Protein AF-A0A1Y2AHY2-F1 (afdb_monomer_lite)

Foldseek 3Di:
DVCCLPPPQKDWDDDPNDTQAMGHPLCLCQLVFAFKKKKWFFLCPPVLVVLCCVQAVPKDKDDDPVVVVPPPDPRGGDITIITGTPVSVVSVVVSVVVLVVCCVPVVRTPDIDIGDDDVVNVNVVVVVVVVVPPPDDDDDDDRSPRPPPVVPPPPPPDPPDDPPPVVVVVVVVVVVVVVCVVDPVNCCVVPVVVVVVVVVD

Radius of gyration: 31.0 Å; chains: 1; bounding box: 52×44×97 Å

InterPro domains:
  IPR026082 ABC transporter A [PTHR19229] (1-128)

Sequence (201 aa):
MDEADILADRKLILNKGKIRCLGTSLYLKNHFNMKYNLEIETNDRARVHKLIQNYVQNAIYVENKENNQQNNRRESFKYHTWRLPLKLSYKFSALLNNLEYCSD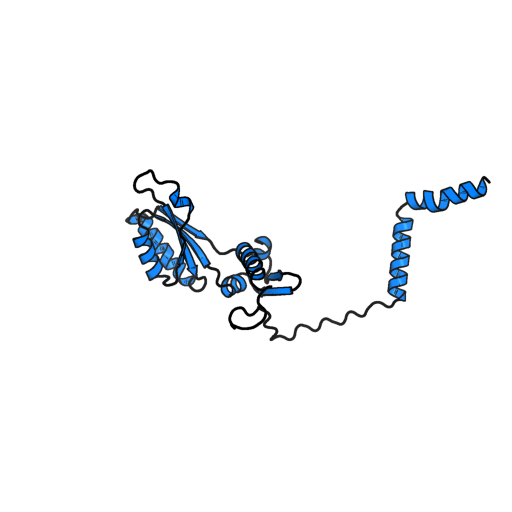NNNFIKKIALFMPTLEELFIRLEDETYDNEDYDNRHTDNDRYILNTDSHLPRLDPVEKPSSLKILHHLISNRLNIFLKDNQYISNAILQPAVISTLL

Secondary structure (DSSP, 8-state):
-HHHHHH-SSEEEEETTEEEEEE-HHHHHHHTT-EEEEEEEES-HHHHHHHHHHH-TTPEEE--GGGGS-TTSTT--EEEEEEEEGGGGGGHHHHHHHHHHHHHHH-SEEEEEEEPPPHHHHHHHHHHTTTTTSS--S---TT---S--TTS--------PPPPHHHHHHHHHHHHHHHHHH-HHHHIIIIIHHHHHHHH-

pLDDT: mean 80.97, std 16.1, range [36.38, 96.12]

Organism: NCBI:txid1754190

Structure (mmCIF, N/CA/C/O backbone):
data_AF-A0A1Y2AHY2-F1
#
_entry.id   AF-A0A1Y2AHY2-F1
#
loop_
_atom_site.group_PDB
_atom_site.id
_atom_site.type_symbol
_atom_site.label_atom_id
_atom_site.label_alt_id
_atom_site.label_comp_id
_atom_site.label_asym_id
_atom_site.label_entity_id
_atom_site.label_seq_id
_atom_site.pdbx_PDB_ins_code
_atom_site.Cartn_x
_atom_site.Cartn_y
_atom_site.Cartn_z
_atom_site.occupancy
_atom_site.B_iso_or_equiv
_atom_site.auth_seq_id
_atom_site.auth_comp_id
_atom_site.auth_asym_id
_atom_site.auth_atom_id
_atom_site.pdbx_PDB_model_num
ATOM 1 N N . MET A 1 1 ? 2.109 5.300 11.918 1.00 87.62 1 MET A N 1
ATOM 2 C CA . MET A 1 1 ? 1.359 4.315 11.098 1.00 87.62 1 MET A CA 1
ATOM 3 C C . MET A 1 1 ? 2.190 3.067 10.827 1.00 87.62 1 MET A C 1
ATOM 5 O O . MET A 1 1 ? 1.647 1.972 10.904 1.00 87.62 1 MET A O 1
ATOM 9 N N . ASP A 1 2 ? 3.492 3.218 10.587 1.00 88.25 2 ASP A N 1
ATOM 10 C CA . ASP A 1 2 ? 4.397 2.113 10.235 1.00 88.25 2 ASP A CA 1
ATOM 11 C C . ASP A 1 2 ? 4.551 1.046 11.324 1.00 88.25 2 ASP A C 1
ATOM 13 O O . ASP A 1 2 ? 4.509 -0.142 11.021 1.00 88.25 2 ASP A O 1
ATOM 17 N N . GLU A 1 3 ? 4.630 1.444 12.599 1.00 92.12 3 GLU A N 1
ATOM 18 C CA . GLU A 1 3 ? 4.667 0.495 13.721 1.00 92.12 3 GLU A CA 1
ATOM 19 C C . GLU A 1 3 ? 3.427 -0.410 13.732 1.00 92.12 3 GLU A C 1
ATOM 21 O O . GLU A 1 3 ? 3.541 -1.628 13.842 1.00 92.12 3 GLU A O 1
ATOM 26 N N . ALA A 1 4 ? 2.238 0.168 13.531 1.00 90.06 4 ALA A N 1
ATOM 27 C CA . ALA A 1 4 ? 1.007 -0.603 13.425 1.00 90.06 4 ALA A CA 1
ATOM 28 C C . ALA A 1 4 ? 1.003 -1.490 12.173 1.00 90.06 4 ALA A C 1
ATOM 30 O O . ALA A 1 4 ? 0.525 -2.619 12.247 1.00 90.06 4 ALA A O 1
ATOM 31 N N . ASP A 1 5 ? 1.533 -1.017 11.036 1.00 89.31 5 ASP A N 1
ATOM 32 C CA . ASP A 1 5 ? 1.645 -1.820 9.811 1.00 89.31 5 ASP A CA 1
ATOM 33 C C . ASP A 1 5 ? 2.453 -3.106 10.069 1.00 89.31 5 ASP A C 1
ATOM 35 O O . ASP A 1 5 ? 1.996 -4.188 9.696 1.00 89.31 5 ASP A O 1
ATOM 39 N N . ILE A 1 6 ? 3.570 -2.987 10.797 1.00 90.12 6 ILE A N 1
ATOM 40 C CA . ILE A 1 6 ? 4.511 -4.077 11.095 1.00 90.12 6 ILE A CA 1
ATOM 41 C C . ILE A 1 6 ? 4.020 -4.992 12.225 1.00 90.12 6 ILE A C 1
ATOM 43 O O . ILE A 1 6 ? 4.117 -6.210 12.100 1.00 90.12 6 ILE A O 1
ATOM 47 N N . LEU A 1 7 ? 3.527 -4.430 13.332 1.00 93.38 7 LEU A N 1
ATOM 48 C CA . LEU A 1 7 ? 3.283 -5.189 14.565 1.00 93.38 7 LEU A CA 1
ATOM 49 C C . LEU A 1 7 ? 1.858 -5.733 14.700 1.00 93.38 7 LEU A C 1
ATOM 51 O O . LEU A 1 7 ? 1.655 -6.714 15.409 1.00 93.38 7 LEU A O 1
ATOM 55 N N . ALA A 1 8 ? 0.859 -5.101 14.077 1.00 93.75 8 ALA A N 1
ATOM 56 C CA . ALA A 1 8 ? -0.539 -5.479 14.284 1.00 93.75 8 ALA A CA 1
ATOM 57 C C . ALA A 1 8 ? -1.077 -6.387 13.169 1.00 93.75 8 ALA A C 1
ATOM 59 O O . ALA A 1 8 ? -0.960 -6.078 11.982 1.00 93.75 8 ALA A O 1
ATOM 60 N N . ASP A 1 9 ? -1.796 -7.449 13.537 1.00 91.44 9 ASP A N 1
ATOM 61 C CA . ASP A 1 9 ? -2.443 -8.344 12.567 1.00 91.44 9 ASP A CA 1
ATOM 62 C C . ASP A 1 9 ? -3.588 -7.647 11.815 1.00 91.44 9 ASP A C 1
ATOM 64 O O . ASP A 1 9 ? -3.753 -7.780 10.598 1.00 91.44 9 ASP A O 1
ATOM 68 N N . ARG A 1 10 ? -4.391 -6.860 12.541 1.00 91.88 10 ARG A N 1
ATOM 69 C CA . ARG A 1 10 ? -5.546 -6.120 12.017 1.00 91.88 10 ARG A CA 1
ATOM 70 C C . ARG A 1 10 ? -5.535 -4.688 12.531 1.00 91.88 10 ARG A C 1
ATOM 72 O O . ARG A 1 10 ? -5.168 -4.429 13.671 1.00 91.88 10 ARG A O 1
ATOM 79 N N . LYS A 1 11 ? -5.971 -3.768 11.677 1.00 90.94 11 LYS A N 1
ATOM 80 C CA . LYS A 1 11 ? -6.012 -2.332 11.928 1.00 90.94 11 LYS A CA 1
ATOM 81 C C . LYS A 1 11 ? -7.443 -1.839 11.805 1.00 90.94 11 LYS A C 1
ATOM 83 O O . LYS A 1 11 ? -8.133 -2.184 10.845 1.00 90.94 11 LYS A O 1
ATOM 88 N N . LEU A 1 12 ? -7.861 -1.049 12.785 1.00 90.94 12 LEU A N 1
ATOM 89 C CA . LEU A 1 12 ? -9.141 -0.357 12.822 1.00 90.94 12 LEU A CA 1
ATOM 90 C C . LEU A 1 12 ? -8.881 1.129 12.583 1.00 90.94 12 LEU A C 1
ATOM 92 O O . LEU A 1 12 ? -8.106 1.729 13.323 1.00 90.94 12 LEU A O 1
ATOM 96 N N . ILE A 1 13 ? -9.531 1.717 11.581 1.00 87.44 13 ILE A N 1
ATOM 97 C CA . ILE A 1 13 ? -9.489 3.165 11.356 1.00 87.44 13 ILE A CA 1
ATOM 98 C C . ILE A 1 13 ? -10.807 3.759 11.844 1.00 87.44 13 ILE A C 1
ATOM 100 O O . ILE A 1 13 ? -11.892 3.356 11.409 1.00 87.44 13 ILE A O 1
ATOM 104 N N . LEU A 1 14 ? -10.690 4.704 12.773 1.00 86.38 14 LEU A N 1
ATOM 105 C CA . LEU A 1 14 ? -11.795 5.457 13.351 1.00 86.38 14 LEU A CA 1
ATOM 106 C C . LEU A 1 14 ? -11.797 6.869 12.767 1.00 86.38 14 LEU A C 1
ATOM 108 O O . LEU A 1 14 ? -10.742 7.488 12.666 1.00 86.38 14 LEU A O 1
ATOM 112 N N . ASN A 1 15 ? -12.978 7.388 12.446 1.00 79.75 15 ASN A N 1
ATOM 113 C CA . ASN A 1 15 ? -13.170 8.788 12.082 1.00 79.75 15 ASN A CA 1
ATOM 114 C C . ASN A 1 15 ? -14.442 9.324 12.763 1.00 79.75 15 ASN A C 1
ATOM 116 O O . ASN A 1 15 ? -15.467 8.640 12.772 1.00 79.75 15 ASN A O 1
ATOM 120 N N . LYS A 1 16 ? -14.366 10.506 13.393 1.00 81.56 16 LYS A N 1
ATOM 121 C CA . LYS A 1 16 ? -15.460 11.146 14.161 1.00 81.56 16 LYS A CA 1
ATOM 122 C C . LYS A 1 16 ? -16.206 10.174 15.100 1.00 81.56 16 LYS A C 1
ATOM 124 O O . LYS A 1 16 ? -17.432 10.150 15.167 1.00 81.56 16 LYS A O 1
ATOM 129 N N . GLY A 1 17 ? -15.456 9.319 15.804 1.00 80.50 17 GLY A N 1
ATOM 130 C CA . GLY A 1 17 ? -16.005 8.338 16.753 1.00 80.50 17 GLY A CA 1
ATOM 131 C C . GLY A 1 17 ? -16.710 7.128 16.122 1.00 80.50 17 GLY A C 1
ATOM 132 O O . GLY A 1 17 ? -17.268 6.309 16.849 1.00 80.50 17 GLY A O 1
ATOM 133 N N . LYS A 1 18 ? -16.680 6.980 14.792 1.00 78.88 18 LYS A N 1
ATOM 134 C CA . LYS A 1 18 ? -17.241 5.838 14.061 1.00 78.88 18 LYS A CA 1
ATOM 135 C C . LYS A 1 18 ? -16.137 4.997 13.426 1.00 78.88 18 LYS A C 1
ATOM 137 O O . LYS A 1 18 ? -15.103 5.510 13.005 1.00 78.88 18 LYS A O 1
ATOM 142 N N . ILE A 1 19 ? -16.379 3.694 13.324 1.00 82.56 19 ILE A N 1
ATOM 143 C CA . ILE A 1 19 ? -15.507 2.768 12.595 1.00 82.56 19 ILE A CA 1
ATOM 144 C C . ILE A 1 19 ? -15.688 2.989 11.093 1.00 82.56 19 ILE A C 1
ATOM 146 O O . ILE A 1 19 ? -16.788 2.808 10.576 1.00 82.56 19 ILE A O 1
ATOM 150 N N . ARG A 1 20 ? -14.606 3.350 10.393 1.00 80.81 20 ARG A N 1
ATOM 151 C CA . ARG A 1 20 ? -14.599 3.502 8.929 1.00 80.81 20 ARG A CA 1
ATOM 152 C C . ARG A 1 20 ? -14.224 2.197 8.234 1.00 80.81 20 ARG A C 1
ATOM 154 O O . ARG A 1 20 ? -14.892 1.798 7.283 1.00 80.81 20 ARG A O 1
ATOM 161 N N . CYS A 1 21 ? -13.184 1.519 8.718 1.00 84.12 21 CYS A N 1
ATOM 162 C CA . CYS A 1 21 ? -12.751 0.231 8.181 1.00 84.12 21 CYS A CA 1
ATOM 163 C C . CYS A 1 21 ? -11.939 -0.587 9.192 1.00 84.12 21 CYS A C 1
ATOM 165 O O . CYS A 1 21 ? -11.275 -0.035 10.070 1.00 84.12 21 CYS A O 1
ATOM 167 N N . LEU A 1 22 ? -11.959 -1.911 9.022 1.00 89.12 22 LEU A N 1
ATOM 168 C CA . LEU A 1 22 ? -11.209 -2.878 9.821 1.00 89.12 22 LEU A CA 1
ATOM 169 C C . LEU A 1 22 ? -10.626 -3.965 8.913 1.00 89.12 22 LEU A C 1
ATOM 171 O O . LEU A 1 22 ? -11.363 -4.611 8.171 1.00 89.12 22 LEU A O 1
ATOM 175 N N . GLY A 1 23 ? -9.330 -4.250 9.018 1.00 90.81 23 GLY A N 1
ATOM 176 C CA . GLY A 1 23 ? -8.721 -5.336 8.247 1.00 90.81 23 GLY A CA 1
ATOM 177 C C . GLY A 1 23 ? -7.206 -5.414 8.366 1.00 90.81 23 GLY A C 1
ATOM 178 O O . GLY A 1 23 ? -6.592 -4.649 9.103 1.00 90.81 23 GLY A O 1
ATOM 179 N N . THR A 1 24 ? -6.595 -6.357 7.650 1.00 92.50 24 THR A N 1
ATOM 180 C CA . THR A 1 24 ? -5.133 -6.392 7.485 1.00 92.50 24 THR A CA 1
ATOM 181 C C . THR A 1 24 ? -4.687 -5.229 6.597 1.00 92.50 24 THR A C 1
ATOM 183 O O . THR A 1 24 ? -5.474 -4.717 5.799 1.00 92.50 24 THR A O 1
ATOM 186 N N . SER A 1 25 ? -3.420 -4.820 6.668 1.00 91.62 25 SER A N 1
ATOM 187 C CA . SER A 1 25 ? -2.928 -3.704 5.844 1.00 91.62 25 SER A CA 1
ATOM 188 C C . SER A 1 25 ? -3.097 -3.948 4.353 1.00 91.62 25 SER A C 1
ATOM 190 O O . SER A 1 25 ? -3.536 -3.059 3.632 1.00 91.62 25 SER A O 1
ATOM 192 N N . LEU A 1 26 ? -2.781 -5.160 3.888 1.00 90.31 26 LEU A N 1
ATOM 193 C CA . LEU A 1 26 ? -2.935 -5.522 2.483 1.00 90.31 26 LEU A CA 1
ATOM 194 C C . LEU A 1 26 ? -4.406 -5.478 2.057 1.00 90.31 26 LEU A C 1
ATOM 196 O O . LEU A 1 26 ? -4.710 -4.983 0.975 1.00 90.31 26 LEU A O 1
ATOM 200 N N . TYR A 1 27 ? -5.316 -5.962 2.908 1.00 90.56 27 TYR A N 1
ATOM 201 C CA . TYR A 1 27 ? -6.751 -5.894 2.646 1.00 90.56 27 TYR A CA 1
ATOM 202 C C . TYR A 1 27 ? -7.228 -4.445 2.534 1.00 90.56 27 TYR A C 1
ATOM 204 O O . TYR A 1 27 ? -7.871 -4.102 1.546 1.00 90.56 27 TYR A O 1
ATOM 212 N N . LEU A 1 28 ? -6.867 -3.590 3.495 1.00 90.75 28 LEU A N 1
ATOM 213 C CA . LEU A 1 28 ? -7.253 -2.179 3.495 1.00 90.75 28 LEU A CA 1
ATOM 214 C C . LEU A 1 28 ? -6.710 -1.458 2.251 1.00 90.75 28 LEU A C 1
ATOM 216 O O . LEU A 1 28 ? -7.479 -0.854 1.507 1.00 90.75 28 LEU A O 1
ATOM 220 N N . LYS A 1 29 ? -5.413 -1.606 1.953 1.00 90.75 29 LYS A N 1
ATOM 221 C CA . LYS A 1 29 ? -4.776 -1.001 0.770 1.00 90.75 29 LYS A CA 1
ATOM 222 C C . LYS A 1 29 ? -5.426 -1.477 -0.541 1.00 90.75 29 LYS A C 1
ATOM 224 O O . LYS A 1 29 ? -5.636 -0.680 -1.452 1.00 90.75 29 LYS A O 1
ATOM 229 N N . ASN A 1 30 ? -5.787 -2.759 -0.640 1.00 88.94 30 ASN A N 1
ATOM 230 C CA . ASN A 1 30 ? -6.480 -3.308 -1.810 1.00 88.94 30 ASN A CA 1
ATOM 231 C C . ASN A 1 30 ? -7.924 -2.821 -1.943 1.00 88.94 30 ASN A C 1
ATOM 233 O O . ASN A 1 30 ? -8.356 -2.521 -3.054 1.00 88.94 30 ASN A O 1
ATOM 237 N N . HIS A 1 31 ? -8.671 -2.789 -0.838 1.00 86.50 31 HIS A N 1
ATOM 238 C CA . HIS A 1 31 ? -10.082 -2.411 -0.824 1.00 86.50 31 HIS A CA 1
ATOM 239 C C . HIS A 1 31 ? -10.267 -0.953 -1.241 1.00 86.50 31 HIS A C 1
ATOM 241 O O . HIS A 1 31 ? -11.060 -0.666 -2.131 1.00 86.50 31 HIS A O 1
ATOM 247 N N . PHE A 1 32 ? -9.448 -0.053 -0.693 1.00 88.38 32 PHE A N 1
ATOM 248 C CA . PHE A 1 32 ? -9.449 1.368 -1.052 1.00 88.38 32 PHE A CA 1
ATOM 249 C C . PHE A 1 32 ? -8.689 1.669 -2.3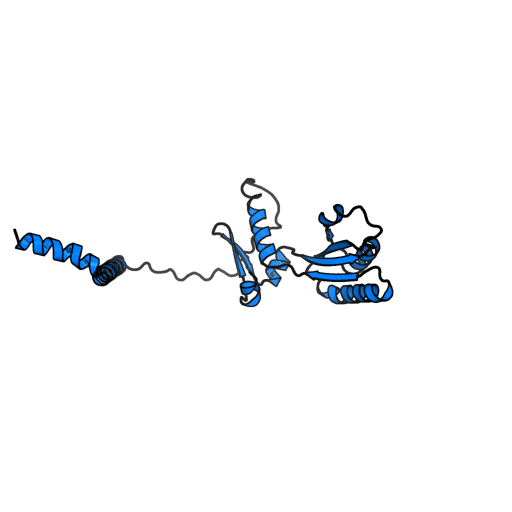54 1.00 88.38 32 PHE A C 1
ATOM 251 O O . PHE A 1 32 ? -8.232 2.792 -2.573 1.00 88.38 32 PHE A O 1
ATOM 258 N N . ASN A 1 33 ? -8.523 0.661 -3.222 1.00 89.00 33 ASN A N 1
ATOM 259 C CA . ASN A 1 33 ? -7.925 0.773 -4.553 1.00 89.00 33 ASN A CA 1
ATOM 260 C C . ASN A 1 33 ? -6.608 1.569 -4.579 1.00 89.00 33 ASN A C 1
ATOM 262 O O . ASN A 1 33 ? -6.338 2.320 -5.527 1.00 89.00 33 ASN A O 1
ATOM 266 N N . MET A 1 34 ? -5.774 1.397 -3.549 1.00 91.81 34 MET A N 1
ATOM 267 C CA . MET A 1 34 ? -4.454 2.010 -3.518 1.00 91.81 34 MET A CA 1
ATOM 268 C C . MET A 1 34 ? -3.588 1.459 -4.654 1.00 91.81 34 MET A C 1
ATOM 270 O O . MET A 1 34 ? -3.897 0.435 -5.279 1.00 91.81 34 MET A O 1
ATOM 274 N N . LYS A 1 35 ? -2.509 2.175 -4.967 1.00 94.38 35 LYS A N 1
ATOM 275 C CA . LYS A 1 35 ? -1.636 1.882 -6.106 1.00 94.38 35 LYS A CA 1
ATOM 276 C C . LYS A 1 35 ? -0.184 2.026 -5.677 1.00 94.38 35 LYS A C 1
ATOM 278 O O . LYS A 1 35 ? 0.123 2.851 -4.827 1.00 94.38 35 LYS A O 1
ATOM 283 N N . TYR A 1 36 ? 0.692 1.225 -6.267 1.00 95.12 36 TYR A N 1
ATOM 284 C CA . TYR A 1 36 ? 2.133 1.434 -6.162 1.00 95.12 36 TYR A CA 1
ATOM 285 C C . TYR A 1 36 ? 2.537 2.629 -7.015 1.00 95.12 36 TYR A C 1
ATOM 287 O O . TYR A 1 36 ? 1.977 2.806 -8.096 1.00 95.12 36 TYR A O 1
ATOM 295 N N . ASN A 1 37 ? 3.532 3.393 -6.580 1.00 95.38 37 ASN A N 1
ATOM 296 C CA . ASN A 1 37 ? 4.153 4.421 -7.408 1.00 95.38 37 ASN A CA 1
ATOM 297 C C . ASN A 1 37 ? 5.447 3.849 -7.996 1.00 95.38 37 ASN A C 1
ATOM 299 O O . ASN A 1 37 ? 6.386 3.552 -7.265 1.00 95.38 37 ASN A O 1
ATOM 303 N N . LEU A 1 38 ? 5.476 3.652 -9.311 1.00 96.12 38 LEU A N 1
ATOM 304 C CA . LEU A 1 38 ? 6.675 3.302 -10.065 1.00 96.12 38 LEU A CA 1
ATOM 305 C C . LEU A 1 38 ? 7.282 4.588 -10.620 1.00 96.12 38 LEU A C 1
ATOM 307 O O . LEU A 1 38 ? 6.705 5.203 -11.515 1.00 96.12 38 LEU A O 1
ATOM 311 N N . GLU A 1 39 ? 8.430 4.982 -10.095 1.00 95.06 39 GLU A N 1
ATOM 312 C CA . GLU A 1 39 ? 9.177 6.152 -10.539 1.00 95.06 39 GLU A CA 1
ATOM 313 C C . GLU A 1 39 ? 10.333 5.732 -11.436 1.00 95.06 39 GLU A C 1
ATOM 315 O O . GLU A 1 39 ? 11.110 4.839 -11.098 1.00 95.06 39 GLU A O 1
ATOM 320 N N . ILE A 1 40 ? 10.442 6.370 -12.598 1.00 93.69 40 ILE A N 1
ATOM 321 C CA . ILE A 1 40 ? 11.502 6.091 -13.563 1.00 93.69 40 ILE A CA 1
ATOM 322 C C . ILE A 1 40 ? 12.106 7.407 -14.030 1.00 93.69 40 ILE A C 1
ATOM 324 O O . ILE A 1 40 ? 11.401 8.295 -14.511 1.00 93.69 40 ILE A O 1
ATOM 328 N N . GLU A 1 41 ? 13.426 7.508 -13.920 1.00 92.19 41 GLU A N 1
ATOM 329 C CA . GLU A 1 41 ? 14.213 8.568 -14.536 1.00 92.19 41 GLU A CA 1
ATOM 330 C C . GLU A 1 41 ? 14.492 8.183 -15.997 1.00 92.19 41 GLU A C 1
ATOM 332 O O . GLU A 1 41 ? 15.277 7.270 -16.272 1.00 92.19 41 GLU A O 1
ATOM 337 N N . THR A 1 42 ? 13.840 8.860 -16.944 1.00 91.12 42 THR A N 1
ATOM 338 C CA . THR A 1 42 ? 13.963 8.567 -18.381 1.00 91.12 42 THR A CA 1
ATOM 339 C C . THR A 1 42 ? 13.962 9.839 -19.226 1.00 91.12 42 THR A C 1
ATOM 341 O O . THR A 1 42 ? 13.433 10.874 -18.820 1.00 91.12 42 THR A O 1
ATOM 344 N N . ASN A 1 43 ? 14.574 9.771 -20.408 1.00 89.31 43 ASN A N 1
ATOM 345 C CA . ASN A 1 43 ? 14.452 10.781 -21.462 1.00 89.31 43 ASN A CA 1
ATOM 346 C C . ASN A 1 43 ? 13.370 10.426 -22.508 1.00 89.31 43 ASN A C 1
ATOM 348 O O . ASN A 1 43 ? 12.952 11.302 -23.259 1.00 89.31 43 ASN A O 1
ATOM 352 N N . ASP A 1 44 ? 12.870 9.183 -22.528 1.00 90.31 44 ASP A N 1
ATOM 353 C CA . ASP A 1 44 ? 11.833 8.706 -23.451 1.00 90.31 44 ASP A CA 1
ATOM 354 C C . ASP A 1 44 ? 10.638 8.111 -22.690 1.00 90.31 44 ASP A C 1
ATOM 356 O O . ASP A 1 44 ? 10.424 6.897 -22.582 1.00 90.31 44 ASP A O 1
ATOM 360 N N . ARG A 1 45 ? 9.801 9.017 -22.177 1.00 90.38 45 ARG A N 1
ATOM 361 C CA . ARG A 1 45 ? 8.559 8.678 -21.472 1.00 90.38 45 ARG A CA 1
ATOM 362 C C . ARG A 1 45 ? 7.618 7.818 -22.318 1.00 90.38 45 ARG A C 1
ATOM 364 O O . ARG A 1 45 ? 6.937 6.949 -21.775 1.00 90.38 45 ARG A O 1
ATOM 371 N N . ALA A 1 46 ? 7.521 8.072 -23.625 1.00 91.56 46 ALA A N 1
ATOM 372 C CA . ALA A 1 46 ? 6.549 7.402 -24.488 1.00 91.56 46 ALA A CA 1
ATOM 373 C C . ALA A 1 46 ? 6.887 5.917 -24.654 1.00 91.56 46 ALA A C 1
ATOM 375 O O . ALA A 1 46 ? 5.996 5.065 -24.585 1.00 91.56 46 ALA A O 1
ATOM 376 N N . ARG A 1 47 ? 8.174 5.599 -24.818 1.00 91.69 47 ARG A N 1
ATOM 377 C CA . ARG A 1 47 ? 8.651 4.218 -24.896 1.00 91.69 47 ARG A CA 1
ATOM 378 C C . ARG A 1 47 ? 8.479 3.477 -23.575 1.00 91.69 47 ARG A C 1
ATOM 380 O O . ARG A 1 47 ? 7.956 2.362 -23.586 1.00 91.69 47 ARG A O 1
ATOM 387 N N . VAL A 1 48 ? 8.827 4.107 -22.448 1.00 92.94 48 VAL A N 1
ATOM 388 C CA . VAL A 1 48 ? 8.596 3.532 -21.109 1.00 92.94 48 VAL A CA 1
ATOM 389 C C . VAL A 1 48 ? 7.110 3.264 -20.878 1.00 92.94 48 VAL A C 1
ATOM 391 O O . VAL A 1 48 ? 6.738 2.178 -20.439 1.00 92.94 48 VAL A O 1
ATOM 394 N N . HIS A 1 49 ? 6.238 4.209 -21.234 1.00 94.25 49 HIS A N 1
ATOM 395 C CA . HIS A 1 49 ? 4.799 4.049 -21.058 1.00 94.25 49 HIS A CA 1
ATOM 396 C C . HIS A 1 49 ? 4.238 2.855 -21.842 1.00 94.25 49 HIS A C 1
ATOM 398 O O . HIS A 1 49 ? 3.485 2.066 -21.274 1.00 94.25 49 HIS A O 1
ATOM 404 N N . LYS A 1 50 ? 4.649 2.674 -23.107 1.00 93.62 50 LYS A N 1
ATOM 405 C CA . LYS A 1 50 ? 4.267 1.502 -23.915 1.00 93.62 50 LYS A CA 1
ATOM 406 C C . LYS A 1 50 ? 4.735 0.195 -23.276 1.00 93.62 50 LYS A C 1
ATOM 408 O O . LYS A 1 50 ? 3.975 -0.767 -23.219 1.00 93.62 50 LYS A O 1
ATOM 413 N N . LEU A 1 51 ? 5.965 0.165 -22.761 1.00 93.00 51 LEU A N 1
ATOM 414 C CA . LEU A 1 51 ? 6.507 -1.013 -22.087 1.00 93.00 51 LEU A CA 1
ATOM 415 C C . LEU A 1 51 ? 5.693 -1.351 -20.835 1.00 93.00 51 LEU A C 1
ATOM 417 O O . LEU A 1 51 ? 5.289 -2.497 -20.670 1.00 93.00 51 LEU A O 1
ATOM 421 N N . ILE A 1 52 ? 5.380 -0.360 -19.998 1.00 94.94 52 ILE A N 1
ATOM 422 C CA . ILE A 1 52 ? 4.546 -0.561 -18.807 1.00 94.94 52 ILE A CA 1
ATOM 423 C C . ILE A 1 52 ? 3.154 -1.068 -19.197 1.00 94.94 52 ILE A C 1
ATOM 425 O O . ILE A 1 52 ? 2.677 -2.026 -18.592 1.00 94.94 52 ILE A O 1
ATOM 429 N N . GLN A 1 53 ? 2.522 -0.489 -20.222 1.00 93.62 53 GLN A N 1
ATOM 430 C CA . GLN A 1 53 ? 1.188 -0.896 -20.679 1.00 93.62 53 GLN A CA 1
ATOM 431 C C . GLN A 1 53 ? 1.125 -2.350 -21.165 1.00 93.62 53 GLN A C 1
ATOM 433 O O . GLN A 1 53 ? 0.096 -3.000 -20.972 1.00 93.62 53 GLN A O 1
ATOM 438 N N . ASN A 1 54 ? 2.215 -2.889 -21.723 1.00 93.44 54 ASN A N 1
ATOM 439 C CA . ASN A 1 54 ? 2.278 -4.296 -22.133 1.00 93.44 54 ASN A CA 1
ATOM 440 C C . ASN A 1 54 ? 2.109 -5.261 -20.946 1.00 93.44 54 ASN A C 1
ATOM 442 O O . ASN A 1 54 ? 1.514 -6.328 -21.094 1.00 93.44 54 ASN A O 1
ATOM 446 N N . TYR A 1 55 ? 2.593 -4.886 -19.759 1.00 93.25 55 TYR A N 1
ATOM 447 C CA . TYR A 1 55 ? 2.462 -5.699 -18.545 1.00 93.25 55 TYR A CA 1
ATOM 448 C C . TYR A 1 55 ? 1.226 -5.308 -17.723 1.00 93.25 55 TYR A C 1
ATOM 450 O O . TYR A 1 55 ? 0.481 -6.169 -17.242 1.00 93.25 55 TYR A O 1
ATOM 458 N N . VAL A 1 56 ? 0.996 -4.004 -17.570 1.00 93.44 56 VAL A N 1
ATOM 459 C CA . VAL A 1 56 ? 0.001 -3.398 -16.684 1.00 93.44 56 VAL A CA 1
ATOM 460 C C . VAL A 1 56 ? -0.816 -2.372 -17.475 1.00 93.44 56 VAL A C 1
ATOM 462 O O . VAL A 1 56 ? -0.531 -1.177 -17.467 1.00 93.44 56 VAL A O 1
ATOM 465 N N . GLN A 1 57 ? -1.874 -2.839 -18.138 1.00 87.75 57 GLN A N 1
ATOM 466 C CA . GLN A 1 57 ? -2.733 -2.003 -18.995 1.00 87.75 57 GLN A CA 1
ATOM 467 C C . GLN A 1 57 ? -3.413 -0.849 -18.237 1.00 87.75 57 GLN A C 1
ATOM 469 O O . GLN A 1 57 ? -3.582 0.236 -18.781 1.00 87.75 57 GLN A O 1
ATOM 474 N N . ASN A 1 58 ? -3.736 -1.053 -16.956 1.00 86.75 58 ASN A N 1
ATOM 475 C CA . ASN A 1 58 ? -4.423 -0.070 -16.108 1.00 86.75 58 ASN A CA 1
ATOM 476 C C . ASN A 1 58 ? -3.453 0.859 -15.348 1.00 86.75 58 ASN A C 1
ATOM 478 O O . ASN A 1 58 ? -3.822 1.424 -14.315 1.00 86.75 58 ASN A O 1
ATOM 482 N N . ALA A 1 59 ? -2.198 0.967 -15.793 1.00 91.44 59 ALA A N 1
ATOM 483 C CA . ALA A 1 59 ? -1.226 1.876 -15.198 1.00 91.44 59 ALA A CA 1
ATOM 484 C C . ALA A 1 59 ? -1.586 3.333 -15.520 1.00 91.44 59 ALA A C 1
ATOM 486 O O . ALA A 1 59 ? -1.775 3.697 -16.681 1.00 91.44 59 ALA A O 1
ATOM 487 N N . ILE A 1 60 ? -1.642 4.181 -14.493 1.00 92.88 60 ILE A N 1
ATOM 488 C CA . ILE A 1 60 ? -1.990 5.599 -14.644 1.00 92.88 60 ILE A CA 1
ATOM 489 C C . ILE A 1 60 ? -0.716 6.423 -14.553 1.00 92.88 60 ILE A C 1
ATOM 491 O O . ILE A 1 60 ? -0.029 6.384 -13.538 1.00 92.88 60 ILE A O 1
ATOM 495 N N . TYR A 1 61 ? -0.403 7.182 -15.596 1.00 93.69 61 TYR A N 1
ATOM 496 C CA . TYR A 1 61 ? 0.696 8.139 -15.543 1.00 93.69 61 TYR A CA 1
ATOM 497 C C . TYR A 1 61 ? 0.302 9.358 -14.698 1.00 93.69 61 TYR A C 1
ATOM 499 O O . TYR A 1 61 ? -0.790 9.900 -14.866 1.00 93.69 61 TYR A O 1
ATOM 507 N N . VAL A 1 62 ? 1.193 9.781 -13.804 1.00 90.00 62 VAL A N 1
ATOM 508 C CA . VAL A 1 62 ? 1.048 10.985 -12.984 1.00 90.00 62 VAL A CA 1
ATOM 509 C C . VAL A 1 62 ? 2.158 11.950 -13.371 1.00 90.00 62 VAL A C 1
ATOM 511 O O . VAL A 1 62 ? 3.340 11.611 -13.340 1.00 90.00 62 VAL A O 1
ATOM 514 N N . GLU A 1 63 ? 1.771 13.155 -13.776 1.00 82.38 63 GLU A N 1
ATOM 515 C CA . GLU A 1 63 ? 2.723 14.191 -14.150 1.00 82.38 63 GLU A CA 1
ATOM 516 C C . GLU A 1 63 ? 3.229 14.936 -12.910 1.00 82.38 63 GLU A C 1
ATOM 518 O O . GLU A 1 63 ? 2.453 15.555 -12.178 1.00 82.38 63 GLU A O 1
ATOM 523 N N . ASN A 1 64 ? 4.544 14.899 -12.688 1.00 75.69 64 ASN A N 1
ATOM 524 C CA . ASN A 1 64 ? 5.179 15.639 -11.601 1.00 75.69 64 ASN A CA 1
ATOM 525 C C . ASN A 1 64 ? 5.323 17.113 -11.997 1.00 75.69 64 ASN A C 1
ATOM 527 O O . ASN A 1 64 ? 6.083 17.455 -12.905 1.00 75.69 64 ASN A O 1
ATOM 531 N N . LYS A 1 65 ? 4.602 17.996 -11.295 1.00 67.38 65 LYS A N 1
ATOM 532 C CA . LYS A 1 65 ? 4.576 19.448 -11.557 1.00 67.38 65 LYS A CA 1
ATOM 533 C C . LYS A 1 65 ? 5.946 20.125 -11.388 1.00 67.38 65 LYS A C 1
ATOM 535 O O . LYS A 1 65 ? 6.194 21.156 -12.009 1.00 67.38 65 LYS A O 1
ATOM 540 N N . GLU A 1 66 ? 6.848 19.530 -10.610 1.00 61.28 66 GLU A N 1
ATOM 541 C CA . GLU A 1 66 ? 8.208 20.037 -10.365 1.00 61.28 66 GLU A CA 1
ATOM 542 C C . GLU A 1 66 ? 9.111 19.978 -11.612 1.00 61.28 66 GLU A C 1
ATOM 544 O O . GLU A 1 66 ? 10.031 20.781 -11.765 1.00 61.28 66 GLU A O 1
ATOM 549 N N . ASN A 1 67 ? 8.792 19.112 -12.581 1.00 56.00 67 ASN A N 1
ATOM 550 C CA . ASN A 1 67 ? 9.562 18.949 -13.819 1.00 56.00 67 ASN A CA 1
ATOM 551 C C . ASN A 1 67 ? 9.446 20.129 -14.807 1.00 56.00 67 ASN A C 1
ATOM 553 O O . ASN A 1 67 ? 10.152 20.146 -15.826 1.00 56.00 67 ASN A O 1
ATOM 557 N N . ASN A 1 68 ? 8.553 21.089 -14.538 1.00 53.88 68 ASN A N 1
ATOM 558 C CA . ASN A 1 68 ? 8.290 22.249 -15.396 1.00 53.88 68 ASN A CA 1
ATOM 559 C C . ASN A 1 68 ? 9.147 23.479 -15.049 1.00 53.88 68 ASN A C 1
ATOM 561 O O . ASN A 1 68 ? 9.170 24.434 -15.822 1.00 53.88 68 ASN A O 1
ATOM 565 N N . GLN A 1 69 ? 9.875 23.473 -13.925 1.00 54.66 69 GLN A N 1
ATOM 566 C CA . GLN A 1 69 ? 10.697 24.621 -13.505 1.00 54.66 69 GLN A CA 1
ATOM 567 C C . GLN A 1 69 ? 12.147 24.579 -14.032 1.00 54.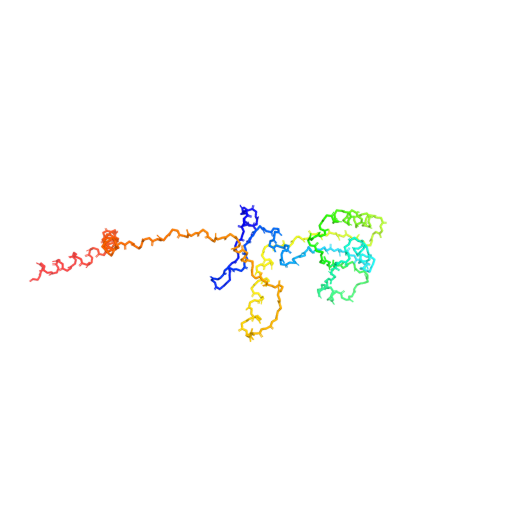66 69 GLN A C 1
ATOM 569 O O . GLN A 1 69 ? 12.844 25.590 -13.999 1.00 54.66 69 GLN A O 1
ATOM 574 N N . GLN A 1 70 ? 12.605 23.458 -14.604 1.00 53.47 70 GLN A N 1
ATOM 575 C CA . GLN A 1 70 ? 13.937 23.321 -15.219 1.00 53.47 70 GLN A CA 1
ATOM 576 C C . GLN A 1 70 ? 13.872 23.396 -16.756 1.00 53.47 70 GLN A C 1
ATOM 578 O O . GLN A 1 70 ? 14.213 22.450 -17.460 1.00 53.47 70 GLN A O 1
ATOM 583 N N . ASN A 1 71 ? 13.428 24.528 -17.303 1.00 47.06 71 ASN A N 1
ATOM 584 C CA . ASN A 1 71 ? 13.197 24.686 -18.747 1.00 47.06 71 ASN A CA 1
ATOM 585 C C . ASN A 1 71 ? 14.411 25.118 -19.595 1.00 47.06 71 ASN A C 1
ATOM 587 O O . ASN A 1 71 ? 14.223 25.466 -20.752 1.00 47.06 71 ASN A O 1
ATOM 591 N N . ASN A 1 72 ? 15.655 25.061 -19.101 1.00 52.25 72 ASN A N 1
ATOM 592 C CA . ASN A 1 72 ? 16.800 25.618 -19.851 1.00 52.25 72 ASN A CA 1
ATOM 593 C C . ASN A 1 72 ? 17.999 24.683 -20.092 1.00 52.25 72 ASN A C 1
ATOM 595 O O . ASN A 1 72 ? 19.081 25.165 -20.432 1.00 52.25 72 ASN A O 1
ATOM 599 N N . ARG A 1 73 ? 17.865 23.353 -19.979 1.00 53.34 73 ARG A N 1
ATOM 600 C CA . ARG A 1 73 ? 18.937 22.432 -20.413 1.00 53.34 73 ARG A CA 1
ATOM 601 C C . ARG A 1 73 ? 18.394 21.284 -21.265 1.00 53.34 73 ARG A C 1
ATOM 603 O O . ARG A 1 73 ? 17.412 20.643 -20.915 1.00 53.34 73 ARG A O 1
ATOM 610 N N . ARG A 1 74 ? 19.051 21.089 -22.412 1.00 53.91 74 ARG A N 1
ATOM 611 C CA . ARG A 1 74 ? 18.798 20.078 -23.451 1.00 53.91 74 ARG A CA 1
ATOM 612 C C . ARG A 1 74 ? 18.587 18.690 -22.829 1.00 53.91 74 ARG A C 1
ATOM 614 O O . ARG A 1 74 ? 19.411 18.287 -22.017 1.00 53.91 74 ARG A O 1
ATOM 621 N N . GLU A 1 75 ? 17.507 18.006 -23.219 1.00 60.19 75 GLU A N 1
ATOM 622 C CA . GLU A 1 75 ? 17.249 16.562 -23.029 1.00 60.19 75 GLU A CA 1
ATOM 623 C C . GLU A 1 75 ? 17.759 15.959 -21.706 1.00 60.19 75 GLU A C 1
ATOM 625 O O . GLU A 1 75 ? 18.433 14.928 -21.676 1.00 60.19 75 GLU A O 1
ATOM 630 N N . SER A 1 76 ? 17.453 16.605 -20.580 1.00 71.38 76 SER A N 1
ATOM 631 C CA . SER A 1 76 ? 17.752 16.027 -19.276 1.00 71.38 76 SER A CA 1
ATOM 632 C C . SER A 1 76 ? 16.743 14.929 -18.963 1.00 71.38 76 SER A C 1
ATOM 634 O O . SER A 1 76 ? 15.540 15.110 -19.147 1.00 71.38 76 SER A O 1
ATOM 636 N N . PHE A 1 77 ? 17.232 13.806 -18.451 1.00 79.38 77 PHE A N 1
ATOM 637 C CA . PHE A 1 77 ? 16.388 12.759 -17.895 1.00 79.38 77 PHE A CA 1
ATOM 638 C C . PHE A 1 77 ? 15.486 13.348 -16.802 1.00 79.38 77 PHE A C 1
ATOM 640 O O . PHE A 1 77 ? 15.955 14.122 -15.967 1.00 79.38 77 PHE A O 1
ATOM 647 N N . LYS A 1 78 ? 14.196 13.011 -16.837 1.00 87.44 78 LYS A N 1
ATOM 648 C CA . LYS A 1 78 ? 13.193 13.494 -15.880 1.00 87.44 78 LYS A CA 1
ATOM 649 C C . LYS A 1 78 ? 12.583 12.318 -15.133 1.00 87.44 78 LYS A C 1
ATOM 651 O O . LYS A 1 78 ? 12.468 11.223 -15.685 1.00 87.44 78 LYS A O 1
ATOM 656 N N . TYR A 1 79 ? 12.173 12.557 -13.889 1.00 90.00 79 TYR A N 1
ATOM 657 C CA . TYR A 1 79 ? 11.426 11.571 -13.113 1.00 90.00 79 TYR A CA 1
ATOM 658 C C . TYR A 1 79 ? 9.969 11.554 -13.555 1.00 90.00 79 TYR A C 1
ATOM 660 O O . TYR A 1 79 ? 9.285 12.580 -13.561 1.00 90.00 79 TYR A O 1
ATOM 668 N N . HIS A 1 80 ? 9.503 10.368 -13.912 1.00 92.19 80 HIS A N 1
ATOM 669 C CA . HIS A 1 80 ? 8.142 10.098 -14.333 1.00 92.19 80 HIS A CA 1
ATOM 670 C C . HIS A 1 80 ? 7.537 9.035 -13.422 1.00 92.19 80 HIS A C 1
ATOM 672 O O . HIS A 1 80 ? 8.177 8.017 -13.164 1.00 92.19 80 HIS A O 1
ATOM 678 N N . THR A 1 81 ? 6.304 9.255 -12.966 1.00 94.88 81 THR A N 1
ATOM 679 C CA . THR A 1 81 ? 5.640 8.360 -12.013 1.00 94.88 81 THR A CA 1
ATOM 680 C C . THR A 1 81 ? 4.446 7.668 -12.671 1.00 94.88 81 THR A C 1
ATOM 682 O O . THR A 1 81 ? 3.578 8.309 -13.264 1.00 94.88 81 THR A O 1
ATOM 685 N N . TRP A 1 82 ? 4.372 6.343 -12.554 1.00 96.12 82 TRP A N 1
ATOM 686 C CA . TRP A 1 82 ? 3.228 5.528 -12.963 1.00 96.12 82 TRP A CA 1
ATOM 687 C C . TRP A 1 82 ? 2.611 4.838 -11.750 1.00 96.12 82 TRP A C 1
ATOM 689 O O . TRP A 1 82 ? 3.280 4.122 -11.013 1.00 96.12 82 TRP A O 1
ATOM 699 N N . ARG A 1 83 ? 1.304 5.013 -11.567 1.00 95.38 83 ARG A N 1
ATOM 700 C CA . ARG A 1 83 ? 0.515 4.347 -10.533 1.00 95.38 83 ARG A CA 1
ATOM 701 C C . ARG A 1 83 ? 0.062 2.974 -11.008 1.00 95.38 83 ARG A C 1
ATOM 703 O O . ARG A 1 83 ? -0.762 2.878 -11.921 1.00 95.38 83 ARG A O 1
ATOM 710 N N . LEU A 1 84 ? 0.569 1.922 -10.374 1.00 95.69 84 LEU A N 1
ATOM 711 C CA . LEU A 1 84 ? 0.287 0.531 -10.723 1.00 95.69 84 LEU A CA 1
ATOM 712 C C . LEU A 1 84 ? -0.738 -0.093 -9.754 1.00 95.69 84 LEU A C 1
ATOM 714 O O . LEU A 1 84 ? -0.580 0.035 -8.538 1.00 95.69 84 LEU A O 1
ATOM 718 N N . PRO A 1 85 ? -1.772 -0.804 -10.240 1.00 93.19 85 PRO A N 1
ATOM 719 C CA . PRO A 1 85 ? -2.752 -1.460 -9.373 1.00 93.19 85 PRO A CA 1
ATOM 720 C C . PRO A 1 85 ? -2.145 -2.582 -8.521 1.00 93.19 85 PRO A C 1
ATOM 722 O O . PRO A 1 85 ? -1.438 -3.439 -9.050 1.00 93.19 85 PRO A O 1
ATOM 725 N N . LEU A 1 86 ? -2.518 -2.659 -7.237 1.00 91.56 86 LEU A N 1
ATOM 726 C CA . LEU A 1 86 ? -2.028 -3.705 -6.323 1.00 91.56 86 LEU A CA 1
ATOM 727 C C . LEU A 1 86 ? -2.383 -5.126 -6.796 1.00 91.56 86 LEU A C 1
ATOM 729 O O . LEU A 1 86 ? -1.585 -6.047 -6.648 1.00 91.56 86 LEU A O 1
ATOM 733 N N . LYS A 1 87 ? -3.553 -5.305 -7.426 1.00 89.06 87 LYS A N 1
ATOM 734 C CA . LYS A 1 87 ? -4.036 -6.602 -7.943 1.00 89.06 87 LYS A CA 1
ATOM 735 C C . LYS A 1 87 ? -3.121 -7.220 -9.009 1.00 89.06 87 LYS A C 1
ATOM 737 O O . LYS A 1 87 ? -3.231 -8.408 -9.291 1.00 89.06 87 LYS A O 1
ATOM 742 N N . LEU A 1 88 ? -2.250 -6.420 -9.626 1.00 91.06 88 LEU A N 1
ATOM 743 C CA . LEU A 1 88 ? -1.324 -6.850 -10.675 1.00 91.06 88 LEU A CA 1
ATOM 744 C C . LEU A 1 88 ? 0.120 -6.988 -10.169 1.00 91.06 88 LEU A C 1
ATOM 746 O O . LEU A 1 88 ? 1.029 -7.106 -10.988 1.00 91.06 88 LEU A O 1
ATOM 750 N N . SER A 1 89 ? 0.334 -7.028 -8.847 1.00 90.94 89 SER A N 1
ATOM 751 C CA . SER A 1 89 ? 1.662 -7.160 -8.229 1.00 90.94 89 SER A CA 1
ATOM 752 C C . SER A 1 89 ? 2.452 -8.373 -8.730 1.00 90.94 89 SER A C 1
ATOM 754 O O . SER A 1 89 ? 3.660 -8.281 -8.927 1.00 90.94 89 SER A O 1
ATOM 756 N N . TYR A 1 90 ? 1.774 -9.481 -9.044 1.00 93.06 90 TYR A N 1
ATOM 757 C CA . TYR A 1 90 ? 2.400 -10.685 -9.604 1.00 93.06 90 TYR A CA 1
ATOM 758 C C . TYR A 1 90 ? 3.102 -10.448 -10.955 1.00 93.06 90 TYR A C 1
ATOM 760 O O . TYR A 1 90 ? 4.014 -11.189 -11.308 1.00 93.06 90 TYR A O 1
ATOM 768 N N . LYS A 1 91 ? 2.716 -9.411 -11.715 1.00 94.62 91 LYS A N 1
ATOM 769 C CA . LYS A 1 91 ? 3.370 -9.041 -12.984 1.00 94.62 91 LYS A CA 1
ATOM 770 C C . LYS A 1 91 ? 4.567 -8.114 -12.796 1.00 94.62 91 LYS A C 1
ATOM 772 O O . LYS A 1 91 ? 5.313 -7.898 -13.750 1.00 94.62 91 LYS A O 1
ATOM 777 N N . PHE A 1 92 ? 4.752 -7.544 -11.604 1.00 94.44 92 PHE A N 1
ATOM 778 C CA . PHE A 1 92 ? 5.758 -6.503 -11.396 1.00 94.44 92 PHE A CA 1
ATOM 779 C C . PHE A 1 92 ? 7.173 -7.047 -11.509 1.00 94.44 92 PHE A C 1
ATOM 781 O O . PHE A 1 92 ? 8.012 -6.359 -12.066 1.00 94.44 92 PHE A O 1
ATOM 788 N N . SER A 1 93 ? 7.427 -8.289 -11.087 1.00 95.00 93 SER A N 1
ATOM 789 C CA . SER A 1 93 ? 8.742 -8.911 -11.281 1.00 95.00 93 SER A CA 1
ATOM 790 C C . SER A 1 93 ? 9.124 -8.971 -12.767 1.00 95.00 93 SER A C 1
ATOM 792 O O . SER A 1 93 ? 10.189 -8.495 -13.147 1.00 95.00 93 SER A O 1
ATOM 794 N N . ALA A 1 94 ? 8.223 -9.449 -13.634 1.00 95.62 94 ALA A N 1
ATOM 795 C CA . ALA A 1 94 ? 8.471 -9.485 -15.075 1.00 95.62 94 ALA A CA 1
ATOM 796 C C . ALA A 1 94 ? 8.655 -8.078 -15.671 1.00 95.62 94 ALA A C 1
ATOM 798 O O . ALA A 1 94 ? 9.542 -7.870 -16.498 1.00 95.62 94 ALA A O 1
ATOM 799 N N . LEU A 1 95 ? 7.847 -7.106 -15.237 1.00 95.56 95 LEU A N 1
ATOM 800 C CA . LEU A 1 95 ? 7.964 -5.710 -15.664 1.00 95.56 95 LEU A CA 1
ATOM 801 C C . LEU A 1 95 ? 9.318 -5.100 -15.264 1.00 95.56 95 LEU A C 1
ATOM 803 O O . LEU A 1 95 ? 9.990 -4.520 -16.113 1.00 95.56 95 LEU A O 1
ATOM 807 N N . LEU A 1 96 ? 9.712 -5.233 -13.996 1.00 95.06 96 LEU A N 1
ATOM 808 C CA . LEU A 1 96 ? 10.944 -4.662 -13.452 1.00 95.06 96 LEU A CA 1
ATOM 809 C C . LEU A 1 96 ? 12.178 -5.253 -14.135 1.00 95.06 96 LEU A C 1
ATOM 811 O O . LEU A 1 96 ? 13.010 -4.487 -14.605 1.00 95.06 96 LEU A O 1
ATOM 815 N N . ASN A 1 97 ? 12.226 -6.574 -14.333 1.00 94.31 97 ASN A N 1
ATOM 816 C CA . ASN A 1 97 ? 13.327 -7.220 -15.055 1.00 94.31 97 ASN A CA 1
ATOM 817 C C . ASN A 1 97 ? 13.486 -6.663 -16.483 1.00 94.31 97 ASN A C 1
ATOM 819 O O . ASN A 1 97 ? 14.598 -6.478 -16.972 1.00 94.31 97 ASN A O 1
ATOM 823 N N . ASN A 1 98 ? 12.375 -6.372 -17.170 1.00 93.62 98 ASN A N 1
ATOM 824 C CA . ASN A 1 98 ? 12.420 -5.780 -18.511 1.00 93.62 98 ASN A CA 1
ATOM 825 C C . ASN A 1 98 ? 12.851 -4.308 -18.497 1.00 93.62 98 ASN A C 1
ATOM 827 O O . ASN A 1 98 ? 13.521 -3.858 -19.428 1.00 93.62 98 ASN A O 1
ATOM 831 N N . LEU A 1 99 ? 12.460 -3.554 -17.468 1.00 93.12 99 LEU A N 1
ATOM 832 C CA . LEU A 1 99 ? 12.891 -2.170 -17.285 1.00 93.12 99 LEU A CA 1
ATOM 833 C C . LEU A 1 99 ? 14.391 -2.093 -16.967 1.00 93.12 99 LEU A C 1
ATOM 835 O O . LEU A 1 99 ? 15.082 -1.278 -17.572 1.00 93.12 99 LEU A O 1
ATOM 839 N N . GLU A 1 100 ? 14.897 -2.970 -16.099 1.00 92.06 100 GLU A N 1
ATOM 840 C CA . GLU A 1 100 ? 16.326 -3.099 -15.784 1.00 92.06 100 GLU A CA 1
ATOM 841 C C . GLU A 1 100 ? 17.131 -3.494 -17.028 1.00 92.06 100 GLU A C 1
ATOM 843 O O . GLU A 1 100 ? 18.081 -2.805 -17.390 1.00 92.06 100 GLU A O 1
ATOM 848 N N . TYR A 1 101 ? 16.670 -4.488 -17.795 1.00 90.75 101 TYR A N 1
ATOM 849 C CA . TYR A 1 101 ? 17.300 -4.854 -19.069 1.00 90.75 101 TYR A CA 1
ATOM 850 C C . TYR A 1 101 ? 17.360 -3.681 -20.066 1.00 90.75 101 TYR A C 1
ATOM 852 O O . TYR A 1 101 ? 18.332 -3.522 -20.810 1.00 90.75 101 TYR A O 1
ATOM 860 N N . CYS A 1 102 ? 16.321 -2.840 -20.112 1.00 86.56 102 CYS A N 1
ATOM 861 C CA . CYS A 1 102 ? 16.319 -1.643 -20.953 1.00 86.56 102 CYS A CA 1
ATOM 862 C C . CYS A 1 102 ? 17.260 -0.550 -20.433 1.00 86.56 102 CYS A C 1
ATOM 864 O O . CYS A 1 102 ? 17.818 0.183 -21.254 1.00 86.56 102 CYS A O 1
ATOM 866 N N . SER A 1 103 ? 17.423 -0.446 -19.112 1.00 86.75 103 SER A N 1
ATOM 867 C CA . SER A 1 103 ? 18.386 0.447 -18.466 1.00 86.75 103 SER A CA 1
ATOM 868 C C . SER A 1 103 ? 19.808 0.110 -18.910 1.00 86.75 103 SER A C 1
ATOM 870 O O . SER A 1 103 ? 20.519 1.000 -19.364 1.00 86.75 103 SER A O 1
ATOM 872 N N . ASP A 1 104 ? 20.171 -1.174 -18.896 1.00 85.44 104 ASP A N 1
ATOM 873 C CA . ASP A 1 104 ? 21.529 -1.623 -19.222 1.00 85.44 104 ASP A CA 1
ATOM 874 C C . ASP A 1 104 ? 21.860 -1.538 -20.720 1.00 85.44 104 ASP A C 1
ATOM 876 O O . ASP A 1 104 ? 22.973 -1.176 -21.096 1.00 85.44 104 ASP A O 1
ATOM 880 N N . ASN A 1 105 ? 20.904 -1.869 -21.598 1.00 83.50 105 ASN A N 1
ATOM 881 C CA . ASN A 1 105 ? 21.187 -2.008 -23.035 1.00 83.50 105 ASN A CA 1
ATOM 882 C C . ASN A 1 105 ? 20.875 -0.764 -23.868 1.00 83.50 105 ASN A C 1
ATOM 884 O O . ASN A 1 105 ? 21.527 -0.518 -24.880 1.00 83.50 105 ASN A O 1
ATOM 888 N N . ASN A 1 106 ? 19.839 -0.006 -23.502 1.00 76.44 106 ASN A N 1
ATOM 889 C CA . ASN A 1 106 ? 19.319 1.067 -24.351 1.00 76.44 106 ASN A CA 1
ATOM 890 C C . ASN A 1 106 ? 19.547 2.470 -23.761 1.00 76.44 106 ASN A C 1
ATOM 892 O O . ASN A 1 106 ? 19.195 3.445 -24.426 1.00 76.44 106 ASN A O 1
ATOM 896 N N . ASN A 1 107 ? 20.094 2.586 -22.540 1.00 80.94 107 ASN A N 1
ATOM 897 C CA . ASN A 1 107 ? 20.483 3.827 -21.846 1.00 80.94 107 ASN A CA 1
ATOM 898 C C . ASN A 1 107 ? 19.419 4.946 -21.754 1.00 80.94 107 ASN A C 1
ATOM 900 O O . ASN A 1 107 ? 19.730 6.051 -21.313 1.00 80.94 107 ASN A O 1
ATOM 904 N N . PHE A 1 108 ? 18.163 4.701 -22.142 1.00 86.31 108 PHE A N 1
ATOM 905 C CA . PHE A 1 108 ? 17.073 5.684 -22.037 1.00 86.31 108 PHE A CA 1
ATOM 906 C C . PHE A 1 108 ? 16.407 5.680 -20.655 1.00 86.31 108 PHE A C 1
ATOM 908 O O . PHE A 1 108 ? 15.599 6.557 -20.352 1.00 86.31 108 PHE A O 1
ATOM 915 N N . ILE A 1 109 ? 16.752 4.718 -19.798 1.00 91.56 109 ILE A N 1
ATOM 916 C CA . ILE A 1 109 ? 16.364 4.648 -18.388 1.00 91.56 109 ILE A CA 1
ATOM 917 C C . ILE A 1 109 ? 17.644 4.756 -17.559 1.00 91.56 109 ILE A C 1
ATOM 919 O O . ILE A 1 109 ? 18.639 4.127 -17.899 1.00 91.56 109 ILE A O 1
ATOM 923 N N . LYS A 1 110 ? 17.624 5.567 -16.498 1.00 90.00 110 LYS A N 1
ATOM 924 C CA . LYS A 1 110 ? 18.755 5.711 -15.563 1.00 90.00 110 LYS A CA 1
ATOM 925 C C . LYS A 1 110 ? 18.493 5.098 -14.201 1.00 90.00 110 LYS A C 1
ATOM 927 O O . LYS A 1 110 ? 19.388 4.506 -13.609 1.00 90.00 110 LYS A O 1
ATOM 932 N N . LYS A 1 111 ? 17.296 5.328 -13.668 1.00 91.56 111 LYS A N 1
ATOM 933 C CA . LYS A 1 111 ? 16.905 4.912 -12.323 1.00 91.56 111 LYS A CA 1
ATOM 934 C C . LYS A 1 111 ? 15.468 4.449 -12.329 1.00 91.56 111 LYS A C 1
ATOM 936 O O . LYS A 1 111 ? 14.632 5.033 -13.018 1.00 91.56 111 LYS A O 1
ATOM 941 N N . ILE A 1 112 ? 15.209 3.419 -11.540 1.00 94.06 112 ILE A N 1
ATOM 942 C CA . ILE A 1 112 ? 13.893 2.834 -11.326 1.00 94.06 112 ILE A CA 1
ATOM 943 C C . ILE A 1 112 ? 13.710 2.719 -9.815 1.00 94.06 112 ILE A C 1
ATOM 945 O O . ILE A 1 112 ? 14.595 2.222 -9.121 1.00 94.06 112 ILE A O 1
ATOM 949 N N . ALA A 1 113 ? 12.575 3.181 -9.306 1.00 94.44 113 ALA A N 1
ATOM 950 C CA . ALA A 1 113 ? 12.188 3.027 -7.912 1.00 94.44 113 ALA A CA 1
ATOM 951 C C . ALA A 1 113 ? 10.714 2.624 -7.830 1.00 94.44 113 ALA A C 1
ATOM 953 O O . ALA A 1 113 ? 9.869 3.158 -8.547 1.00 94.44 113 ALA A O 1
ATOM 954 N N . LEU A 1 114 ? 10.398 1.666 -6.960 1.00 95.31 114 LEU A N 1
ATOM 955 C CA . LEU A 1 114 ? 9.032 1.209 -6.723 1.00 95.31 114 LEU A CA 1
ATOM 956 C C . LEU A 1 114 ? 8.655 1.484 -5.269 1.00 95.31 114 LEU A C 1
ATOM 958 O O . LEU A 1 114 ? 9.274 0.950 -4.352 1.00 95.31 114 LEU A O 1
ATOM 962 N N . PHE A 1 115 ? 7.596 2.261 -5.067 1.00 94.06 115 PHE A N 1
ATOM 963 C CA . PHE A 1 115 ? 7.078 2.610 -3.750 1.00 94.06 115 PHE A CA 1
ATOM 964 C C . PHE A 1 115 ? 5.734 1.932 -3.505 1.00 94.06 115 PHE A C 1
ATOM 966 O O . PHE A 1 115 ? 4.818 1.992 -4.332 1.00 94.06 115 PHE A O 1
ATOM 973 N N . MET A 1 116 ? 5.618 1.278 -2.351 1.00 92.06 116 MET A N 1
ATOM 974 C CA . MET A 1 116 ? 4.378 0.667 -1.884 1.00 92.06 116 MET A CA 1
ATOM 975 C C . MET A 1 116 ? 3.475 1.724 -1.236 1.00 92.06 116 MET A C 1
ATOM 977 O O . MET A 1 116 ? 3.991 2.582 -0.522 1.00 92.06 116 MET A O 1
ATOM 981 N N . PRO A 1 117 ? 2.141 1.650 -1.410 1.00 92.75 117 PRO A N 1
ATOM 982 C CA . PRO A 1 117 ? 1.238 2.503 -0.648 1.00 92.75 117 PRO A CA 1
ATOM 983 C C . PRO A 1 117 ? 1.365 2.255 0.861 1.00 92.75 117 PRO A C 1
ATOM 985 O O . PRO A 1 117 ? 1.450 1.106 1.325 1.00 92.75 117 PRO A O 1
ATOM 988 N N . THR A 1 118 ? 1.335 3.334 1.636 1.00 93.50 118 THR A N 1
ATOM 989 C CA . THR A 1 118 ? 1.451 3.296 3.099 1.00 93.50 118 THR A CA 1
ATOM 990 C C . THR A 1 118 ? 0.077 3.361 3.760 1.00 93.50 118 THR A C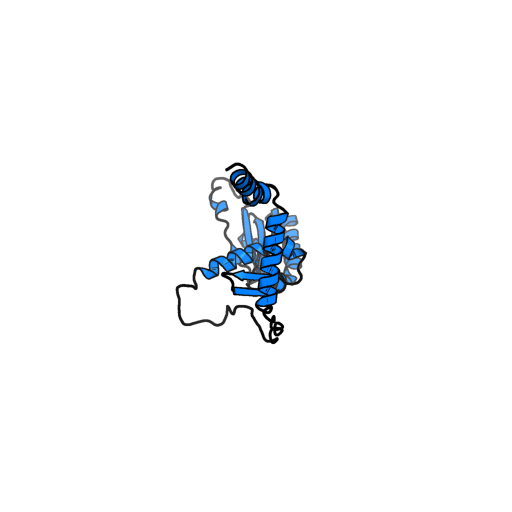 1
ATOM 992 O O . THR A 1 118 ? -0.904 3.802 3.163 1.00 93.50 118 THR A O 1
ATOM 995 N N . LEU A 1 119 ? -0.027 2.892 5.008 1.00 91.75 119 LEU A N 1
ATOM 996 C CA . LEU A 1 119 ? -1.260 3.092 5.780 1.00 91.75 119 LEU A CA 1
ATOM 997 C C . LEU A 1 119 ? -1.511 4.574 6.091 1.00 91.75 119 LEU A C 1
ATOM 999 O O . LEU A 1 119 ? -2.660 4.972 6.235 1.00 91.75 119 LEU A O 1
ATOM 1003 N N . GLU A 1 120 ? -0.459 5.385 6.153 1.00 91.62 120 GLU A N 1
ATOM 1004 C CA . GLU A 1 120 ? -0.576 6.828 6.347 1.00 91.62 120 GLU A CA 1
ATOM 1005 C C . GLU A 1 120 ? -1.252 7.517 5.157 1.00 91.62 120 GLU A C 1
ATOM 1007 O O . GLU A 1 120 ? -2.195 8.276 5.355 1.00 91.62 120 GLU A O 1
ATOM 1012 N N . GLU A 1 121 ? -0.862 7.183 3.920 1.00 90.94 121 GLU A N 1
ATOM 1013 C CA . GLU A 1 121 ? -1.537 7.696 2.718 1.00 90.94 121 GLU A CA 1
ATOM 1014 C C . GLU A 1 121 ? -3.024 7.312 2.712 1.00 90.94 121 GLU A C 1
ATOM 1016 O O . GLU A 1 121 ? -3.881 8.122 2.354 1.00 90.94 121 GLU A O 1
ATOM 1021 N N . LEU A 1 122 ? -3.344 6.081 3.131 1.00 90.31 122 LEU A N 1
ATOM 1022 C CA . LEU A 1 122 ? -4.731 5.645 3.266 1.00 90.31 122 LEU A CA 1
ATOM 1023 C C . LEU A 1 122 ? -5.485 6.484 4.297 1.00 90.31 122 LEU A C 1
ATOM 1025 O O . LEU A 1 122 ? -6.618 6.882 4.052 1.00 90.31 122 LEU A O 1
ATOM 1029 N N . PHE A 1 123 ? -4.871 6.725 5.451 1.00 88.88 123 PHE A N 1
ATOM 1030 C CA . PHE A 1 123 ? -5.490 7.481 6.527 1.00 88.88 123 PHE A CA 1
ATOM 1031 C C . PHE A 1 123 ? -5.823 8.912 6.106 1.00 88.88 123 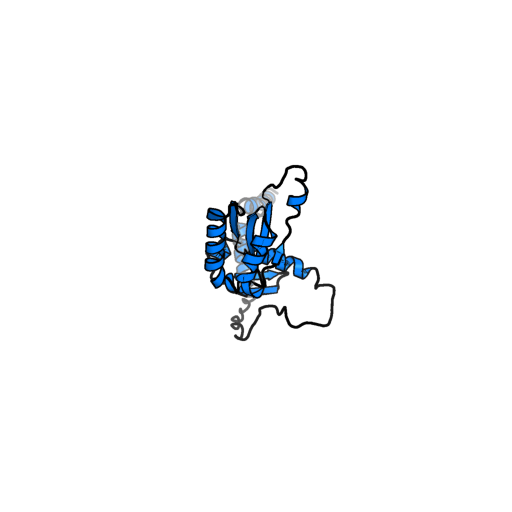PHE A C 1
ATOM 1033 O O . PHE A 1 123 ? -6.957 9.333 6.306 1.00 88.88 123 PHE A O 1
ATOM 1040 N N . ILE A 1 124 ? -4.886 9.602 5.449 1.00 89.19 124 ILE A N 1
ATOM 1041 C CA . ILE A 1 124 ? -5.105 10.957 4.922 1.00 89.19 124 ILE A CA 1
ATOM 1042 C C . ILE A 1 124 ? -6.253 10.951 3.903 1.00 89.19 124 ILE A C 1
ATOM 1044 O O . ILE A 1 124 ? -7.184 11.742 4.008 1.00 89.19 124 ILE A O 1
ATOM 1048 N N . ARG A 1 125 ? -6.260 9.990 2.966 1.00 86.19 125 ARG A N 1
ATOM 1049 C CA . ARG A 1 125 ? -7.339 9.869 1.968 1.00 86.19 125 ARG A CA 1
ATOM 1050 C C . ARG A 1 125 ? -8.718 9.688 2.610 1.00 86.19 125 ARG A C 1
ATOM 1052 O O . ARG A 1 125 ? -9.697 10.242 2.124 1.00 86.19 125 ARG A O 1
ATOM 1059 N N . LEU A 1 126 ? -8.798 8.905 3.686 1.00 84.50 126 LEU A N 1
ATOM 1060 C CA . LEU A 1 126 ? -10.050 8.664 4.407 1.00 84.50 126 LEU A CA 1
ATOM 1061 C C . LEU A 1 126 ? -10.541 9.879 5.198 1.00 84.50 126 LEU A C 1
ATOM 1063 O O . LEU A 1 126 ? -11.723 9.927 5.534 1.00 84.50 126 LEU A O 1
ATOM 1067 N N . GLU A 1 127 ? -9.660 10.819 5.531 1.00 80.12 127 GLU A N 1
ATOM 1068 C CA . GLU A 1 127 ? -10.034 12.088 6.149 1.00 80.12 127 GLU A CA 1
ATOM 1069 C C . GLU A 1 127 ? -10.633 13.037 5.100 1.00 80.12 127 GLU A C 1
ATOM 1071 O O . GLU A 1 127 ? -11.741 13.541 5.299 1.00 80.12 127 GLU A O 1
ATOM 1076 N N . ASP A 1 128 ? -9.975 13.174 3.945 1.00 71.12 128 ASP A N 1
ATOM 1077 C CA . ASP A 1 128 ? -10.416 14.039 2.842 1.00 71.12 128 ASP A CA 1
ATOM 1078 C C . ASP A 1 128 ? -11.807 13.647 2.308 1.00 71.12 128 ASP A C 1
ATOM 1080 O O . ASP A 1 128 ? -12.669 14.504 2.120 1.00 71.12 128 ASP A O 1
ATOM 1084 N N . GLU A 1 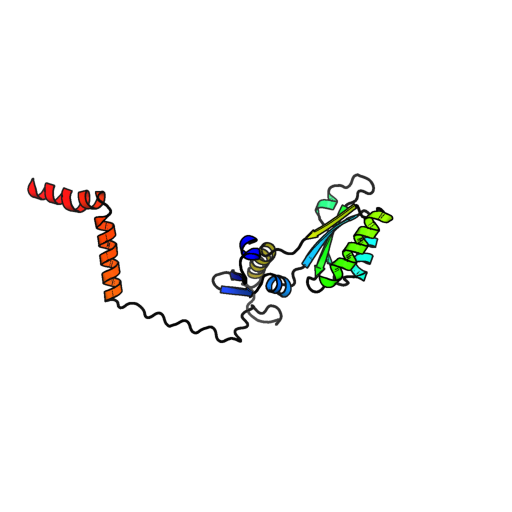129 ? -12.086 12.345 2.162 1.00 64.62 129 GLU A N 1
ATOM 1085 C CA . GLU A 1 129 ? -13.404 11.837 1.734 1.00 64.62 129 GLU A CA 1
ATOM 1086 C C . GLU A 1 129 ? -14.558 12.201 2.689 1.00 64.62 129 GLU A C 1
ATOM 1088 O O . GLU A 1 129 ? -15.729 12.099 2.316 1.00 64.62 129 GLU A O 1
ATOM 1093 N N . THR A 1 130 ? -14.273 12.585 3.939 1.00 58.41 130 THR A N 1
ATOM 1094 C CA . THR A 1 130 ? -15.328 12.928 4.908 1.00 58.41 130 THR A CA 1
ATOM 1095 C C . THR A 1 130 ? -15.780 14.378 4.880 1.00 58.41 130 THR A C 1
ATOM 1097 O O . THR A 1 130 ? -16.838 14.660 5.437 1.00 58.41 130 THR A O 1
ATOM 1100 N N . TYR A 1 131 ? -15.056 15.272 4.205 1.00 52.38 131 TYR A N 1
ATOM 1101 C CA . TYR A 1 131 ? -15.497 16.659 4.028 1.00 52.38 131 TYR A CA 1
ATOM 1102 C C . TYR A 1 131 ? -16.552 16.799 2.920 1.00 52.38 131 TYR A C 1
ATOM 1104 O O . TYR A 1 131 ? -17.464 17.607 3.061 1.00 52.38 131 TYR A O 1
ATOM 1112 N N . ASP A 1 132 ? -16.507 15.959 1.882 1.00 50.16 132 ASP A N 1
ATOM 1113 C CA . ASP A 1 132 ? -17.435 16.048 0.740 1.00 50.16 132 ASP A CA 1
ATOM 1114 C C . ASP A 1 132 ? -18.812 15.399 0.994 1.00 50.16 132 ASP A C 1
ATOM 1116 O O . ASP A 1 132 ? -19.765 15.637 0.254 1.00 50.16 132 ASP A O 1
ATOM 1120 N N . ASN A 1 133 ? -18.942 14.577 2.043 1.00 49.00 133 ASN A N 1
ATOM 1121 C CA . ASN A 1 133 ? -20.145 13.775 2.308 1.00 49.00 133 ASN A CA 1
ATOM 1122 C C . ASN A 1 133 ? -21.052 14.325 3.427 1.00 49.00 133 ASN A C 1
ATOM 1124 O O . ASN A 1 133 ? -22.082 13.717 3.714 1.00 49.00 133 ASN A O 1
ATOM 1128 N N . GLU A 1 134 ? -20.700 15.441 4.078 1.00 49.25 134 GLU A N 1
ATOM 1129 C CA . GLU A 1 134 ? -21.550 16.042 5.125 1.00 49.25 134 GLU A CA 1
ATOM 1130 C C . GLU A 1 134 ? -22.623 17.003 4.574 1.00 49.25 134 GLU A C 1
ATOM 1132 O O . GLU A 1 134 ? -23.560 17.317 5.304 1.00 49.25 134 GLU A O 1
ATOM 1137 N N . ASP A 1 135 ? -22.568 17.361 3.281 1.00 45.34 135 ASP A N 1
ATOM 1138 C CA . ASP A 1 135 ? -23.514 18.296 2.640 1.00 45.34 135 ASP A CA 1
ATOM 1139 C C . ASP A 1 135 ? -24.500 17.663 1.634 1.00 45.34 135 ASP A C 1
ATOM 1141 O O . ASP A 1 135 ? -25.375 18.359 1.117 1.00 45.34 135 ASP A O 1
ATOM 1145 N N . TYR A 1 136 ? -24.435 16.353 1.366 1.00 40.88 136 TYR A N 1
ATOM 1146 C CA . TYR A 1 136 ? -25.392 15.682 0.473 1.00 40.88 136 TYR A CA 1
ATOM 1147 C C . TYR A 1 136 ? -26.157 14.565 1.176 1.00 40.88 136 TYR A C 1
ATOM 1149 O O . TYR A 1 136 ? -25.797 13.388 1.164 1.00 40.88 136 TYR A O 1
ATOM 1157 N N . ASP A 1 137 ? -27.288 14.964 1.745 1.00 42.06 137 ASP A N 1
ATOM 1158 C CA . ASP A 1 137 ? -28.395 14.065 2.009 1.00 42.06 137 ASP A CA 1
ATOM 1159 C C . ASP A 1 137 ? -28.940 13.504 0.676 1.00 42.06 137 ASP A C 1
ATOM 1161 O O . ASP A 1 137 ? -29.210 14.239 -0.273 1.00 42.06 137 ASP A O 1
ATOM 1165 N N . ASN A 1 138 ? -29.152 12.186 0.651 1.00 45.66 138 ASN A N 1
ATOM 1166 C CA . ASN A 1 138 ? -29.931 11.418 -0.325 1.00 45.66 138 ASN A CA 1
ATOM 1167 C C . ASN A 1 138 ? -29.416 11.245 -1.784 1.00 45.66 138 ASN A C 1
ATOM 1169 O O . ASN A 1 138 ? -29.630 12.085 -2.651 1.00 45.66 138 ASN A O 1
ATOM 1173 N N . ARG A 1 139 ? -29.039 9.976 -2.067 1.00 41.75 139 ARG A N 1
ATOM 1174 C CA . ARG A 1 139 ? -29.175 9.179 -3.322 1.00 41.75 139 ARG A CA 1
ATOM 1175 C C . ARG A 1 139 ? -27.916 9.003 -4.208 1.00 41.75 139 ARG A C 1
ATOM 1177 O O . ARG A 1 139 ? -27.519 9.917 -4.909 1.00 41.75 139 ARG A O 1
ATOM 1184 N N . HIS A 1 140 ? -27.517 7.719 -4.331 1.00 40.28 140 HIS A N 1
ATOM 1185 C CA . HIS A 1 140 ? -26.605 7.072 -5.317 1.00 40.28 140 HIS A CA 1
ATOM 1186 C C . HIS A 1 140 ? -25.103 7.174 -4.952 1.00 40.28 140 HIS A C 1
ATOM 1188 O O . HIS A 1 140 ? -24.632 8.252 -4.649 1.00 40.28 140 HIS A O 1
ATOM 1194 N N . THR A 1 141 ? -24.270 6.122 -4.891 1.00 36.38 141 THR A N 1
ATOM 1195 C CA . THR A 1 141 ? -24.238 4.805 -5.567 1.00 36.38 141 THR A CA 1
ATOM 1196 C C . THR A 1 141 ? -23.441 3.783 -4.726 1.00 36.38 141 THR A C 1
ATOM 1198 O O . THR A 1 141 ? -22.474 4.133 -4.061 1.00 36.38 141 THR A O 1
ATOM 1201 N N . ASP A 1 142 ? -23.833 2.511 -4.804 1.00 41.88 142 ASP A N 1
ATOM 1202 C CA . ASP A 1 142 ? -23.469 1.332 -3.988 1.00 41.88 142 ASP A CA 1
ATOM 1203 C C . ASP A 1 142 ? -21.981 0.901 -3.835 1.00 41.88 142 ASP A C 1
ATOM 1205 O O . ASP A 1 142 ? -21.734 -0.209 -3.362 1.00 41.88 142 ASP A O 1
ATOM 1209 N N . ASN A 1 143 ? -20.969 1.704 -4.186 1.00 43.81 143 ASN A N 1
ATOM 1210 C CA . ASN A 1 143 ? -19.579 1.205 -4.237 1.00 43.81 143 ASN A CA 1
ATOM 1211 C C . ASN A 1 143 ? -18.696 1.501 -3.010 1.00 43.81 143 ASN A C 1
ATOM 1213 O O . ASN A 1 143 ? -17.748 0.751 -2.787 1.00 43.81 143 ASN A O 1
ATOM 1217 N N . ASP A 1 144 ? -19.035 2.480 -2.165 1.00 47.16 144 ASP A N 1
ATOM 1218 C CA . ASP A 1 144 ? -18.209 2.865 -1.002 1.00 47.16 144 ASP A CA 1
ATOM 1219 C C . ASP A 1 144 ? -18.832 2.424 0.331 1.00 47.16 144 ASP A C 1
ATOM 1221 O O . ASP A 1 144 ? -18.919 3.180 1.306 1.00 47.16 144 ASP A O 1
ATOM 1225 N N . ARG A 1 145 ? -19.307 1.171 0.387 1.00 50.53 145 ARG A N 1
ATOM 1226 C CA . ARG A 1 145 ? -19.787 0.582 1.644 1.00 50.53 145 ARG A CA 1
ATOM 1227 C C . ARG A 1 145 ? -18.645 0.573 2.661 1.00 50.53 145 ARG A C 1
ATOM 1229 O O . ARG A 1 145 ? -17.681 -0.172 2.513 1.00 50.53 145 ARG A O 1
ATOM 1236 N N . TYR A 1 146 ? -18.795 1.382 3.714 1.00 52.31 146 TYR A N 1
ATOM 1237 C CA . TYR A 1 146 ? -18.060 1.261 4.975 1.00 52.31 146 TYR A CA 1
ATOM 1238 C C . TYR A 1 146 ? -17.891 -0.231 5.307 1.00 52.31 146 TYR A C 1
ATOM 1240 O O . TYR A 1 146 ? -18.881 -0.965 5.345 1.00 52.31 146 TYR A O 1
ATOM 1248 N N . ILE A 1 147 ? -16.653 -0.695 5.518 1.00 51.59 147 ILE A N 1
ATOM 1249 C CA . ILE A 1 147 ? -16.376 -2.106 5.821 1.00 51.59 147 ILE A CA 1
ATOM 1250 C C . ILE A 1 147 ? -16.794 -2.381 7.264 1.00 51.59 147 ILE A C 1
ATOM 1252 O O . ILE A 1 147 ? -15.985 -2.399 8.191 1.00 51.59 147 ILE A O 1
ATOM 1256 N N . LEU A 1 148 ? -18.082 -2.614 7.441 1.00 50.22 148 LEU A N 1
ATOM 1257 C CA . LEU A 1 148 ? -18.640 -3.362 8.548 1.00 50.22 148 LEU A CA 1
ATOM 1258 C C . LEU A 1 148 ? -19.454 -4.485 7.917 1.00 50.22 148 LEU A C 1
ATOM 1260 O O . LEU A 1 148 ? -20.678 -4.451 7.910 1.00 50.22 148 LEU A O 1
ATOM 1264 N N . ASN A 1 149 ? -18.765 -5.488 7.360 1.00 47.62 149 ASN A N 1
ATOM 1265 C CA . ASN A 1 149 ? -19.420 -6.762 7.090 1.00 47.62 149 ASN A CA 1
ATOM 1266 C C . ASN A 1 149 ? -19.621 -7.456 8.442 1.00 47.62 149 ASN A C 1
ATOM 1268 O O . ASN A 1 149 ? -18.817 -8.283 8.868 1.00 47.62 149 ASN A O 1
ATOM 1272 N N . THR A 1 150 ? -20.656 -7.046 9.172 1.00 47.06 150 THR A N 1
ATOM 1273 C CA . THR A 1 150 ? -21.095 -7.657 10.432 1.00 47.06 150 THR A CA 1
ATOM 1274 C C . THR A 1 150 ? -21.873 -8.946 10.167 1.00 47.06 150 THR A C 1
ATOM 1276 O O . THR A 1 150 ? -22.863 -9.221 10.837 1.00 47.06 150 THR A O 1
ATOM 1279 N N . ASP A 1 151 ? -21.438 -9.746 9.191 1.00 45.47 151 ASP A N 1
ATOM 1280 C CA . ASP A 1 151 ? -21.996 -11.082 8.946 1.00 45.47 151 ASP A CA 1
ATOM 1281 C C . ASP A 1 151 ? -21.583 -12.073 10.046 1.00 45.47 151 ASP A C 1
ATOM 1283 O O . ASP A 1 151 ? -22.154 -13.151 10.184 1.00 45.47 151 ASP A O 1
ATOM 1287 N N . SER A 1 152 ? -20.638 -11.690 10.904 1.00 48.97 152 SER A N 1
ATOM 1288 C CA . SER A 1 152 ? -20.539 -12.235 12.250 1.00 48.97 152 SER A CA 1
ATOM 1289 C C . SER A 1 152 ? -21.268 -11.284 13.189 1.00 48.97 152 SER A C 1
ATOM 1291 O O . SER A 1 152 ? -20.818 -10.149 13.372 1.00 48.97 152 SER A O 1
ATOM 1293 N N . HIS A 1 153 ? -22.367 -11.752 13.786 1.00 48.56 153 HIS A N 1
ATOM 1294 C CA . HIS A 1 153 ? -22.962 -11.169 14.988 1.00 48.56 153 HIS A CA 1
ATOM 1295 C C . HIS A 1 153 ? -21.822 -10.614 15.858 1.00 48.56 153 HIS A C 1
ATOM 1297 O O . HIS A 1 153 ? -20.948 -11.393 16.253 1.00 48.56 153 HIS A O 1
ATOM 1303 N N . LEU A 1 154 ? -21.762 -9.290 16.085 1.00 54.22 154 LEU A N 1
ATOM 1304 C CA . LEU A 1 154 ? -20.746 -8.745 16.988 1.00 54.22 154 LEU A CA 1
ATOM 1305 C C . LEU A 1 154 ? -20.817 -9.561 18.283 1.00 54.22 154 LEU A C 1
ATOM 1307 O O . LEU A 1 154 ? -21.940 -9.866 18.717 1.00 54.22 154 LEU A O 1
ATOM 1311 N N . PRO A 1 155 ? -19.672 -9.938 18.883 1.00 59.16 155 PRO A N 1
ATOM 1312 C CA . PRO A 1 155 ? -19.696 -10.569 20.189 1.00 59.16 155 PRO A CA 1
ATOM 1313 C C . PRO A 1 155 ? -20.564 -9.688 21.076 1.00 59.16 155 PRO A C 1
ATOM 1315 O O . PRO A 1 155 ? -20.346 -8.475 21.163 1.00 59.16 155 PRO A O 1
ATOM 1318 N N . ARG A 1 156 ? -21.628 -10.277 21.631 1.00 67.06 156 ARG A N 1
ATOM 1319 C CA . ARG A 1 156 ? -22.470 -9.563 22.582 1.00 67.06 156 ARG A CA 1
ATOM 1320 C C . ARG A 1 156 ? -21.530 -9.197 23.713 1.00 67.06 156 ARG A C 1
ATOM 1322 O O . ARG A 1 156 ? -21.009 -10.090 24.371 1.00 67.06 156 ARG A O 1
ATOM 1329 N N . LEU A 1 157 ? -21.240 -7.905 23.842 1.00 66.56 157 LEU A N 1
ATOM 1330 C CA . LEU A 1 157 ? -20.485 -7.412 24.977 1.00 66.56 157 LEU A CA 1
ATOM 1331 C C . LEU A 1 157 ? -21.234 -7.898 26.204 1.00 66.56 157 LEU A C 1
ATOM 1333 O O . LEU A 1 157 ? -22.451 -7.691 26.290 1.00 66.56 157 LEU A O 1
ATOM 1337 N N . ASP A 1 158 ? -20.522 -8.571 27.100 1.00 77.69 158 ASP A N 1
ATOM 1338 C CA . ASP A 1 158 ? -21.103 -8.914 28.382 1.00 77.69 158 ASP A CA 1
ATOM 1339 C C . ASP A 1 158 ? -21.656 -7.613 28.968 1.00 77.69 158 ASP A C 1
ATOM 1341 O O . ASP A 1 158 ? -20.934 -6.605 29.010 1.00 77.69 158 ASP A O 1
ATOM 1345 N N . PRO A 1 159 ? -22.953 -7.570 29.316 1.00 73.69 159 PRO A N 1
ATOM 1346 C CA . PRO A 1 159 ? -23.524 -6.379 29.901 1.00 73.69 159 PRO A CA 1
ATOM 1347 C C . PRO A 1 159 ? -22.711 -6.079 31.153 1.00 73.69 159 PRO A C 1
ATOM 1349 O O . PRO A 1 159 ? -22.702 -6.856 32.106 1.00 73.69 159 PRO A O 1
ATOM 1352 N N . VAL A 1 160 ? -21.985 -4.962 31.132 1.00 78.81 160 VAL A N 1
ATOM 1353 C CA . VAL A 1 160 ? -21.245 -4.518 32.305 1.00 78.81 160 VAL A CA 1
ATOM 1354 C C . VAL A 1 160 ? -22.294 -4.143 33.338 1.00 78.81 160 VAL A C 1
ATOM 1356 O O . VAL A 1 160 ? -22.962 -3.111 33.215 1.00 78.81 160 VAL A O 1
ATOM 1359 N N . GLU A 1 161 ? -22.474 -5.005 34.337 1.00 80.44 161 GLU A N 1
ATOM 1360 C CA . GLU A 1 161 ? -23.303 -4.687 35.487 1.00 80.44 161 GLU A CA 1
ATOM 1361 C C . GLU A 1 161 ? -22.759 -3.404 36.106 1.00 80.44 161 GLU A C 1
ATOM 1363 O O . GLU A 1 161 ? -21.609 -3.333 36.555 1.00 80.44 161 GLU A O 1
ATOM 1368 N N . LYS A 1 162 ? -23.581 -2.351 36.098 1.00 80.00 162 LYS A N 1
ATOM 1369 C CA . LYS A 1 162 ? -23.208 -1.115 36.775 1.00 80.00 162 LYS A CA 1
ATOM 1370 C C . LYS A 1 162 ? -22.971 -1.458 38.248 1.00 80.00 162 LYS A C 1
ATOM 1372 O O . LYS A 1 162 ? -23.837 -2.091 38.859 1.00 80.00 162 LYS A O 1
ATOM 1377 N N . PRO A 1 163 ? -21.833 -1.053 38.836 1.00 81.38 163 PRO A N 1
ATOM 1378 C CA . PRO A 1 163 ? -21.600 -1.289 40.249 1.00 81.38 163 PRO A CA 1
ATOM 1379 C C . PRO A 1 163 ? -22.741 -0.670 41.059 1.00 81.38 163 PRO A C 1
ATOM 1381 O O . PRO A 1 163 ? -23.261 0.393 40.711 1.00 81.38 163 PRO A O 1
ATOM 1384 N N . SER A 1 164 ? -23.142 -1.341 42.139 1.00 89.12 164 SER A N 1
ATOM 1385 C CA . SER A 1 164 ? -24.182 -0.816 43.022 1.00 89.12 164 SER A CA 1
ATOM 1386 C C . SER A 1 164 ? -23.804 0.584 43.514 1.00 89.12 164 SER A C 1
ATOM 1388 O O . SER A 1 164 ? -22.629 0.878 43.749 1.00 89.12 164 SER A O 1
ATOM 1390 N N . SER A 1 165 ? -24.799 1.455 43.694 1.00 91.06 165 SER A N 1
ATOM 1391 C CA . SER A 1 165 ? -24.589 2.840 44.145 1.00 91.06 165 SER A CA 1
ATOM 1392 C C . SER A 1 165 ? -23.737 2.921 45.417 1.00 91.06 165 SER A C 1
ATOM 1394 O O . SER A 1 165 ? -22.889 3.800 45.534 1.00 91.06 165 SER A O 1
ATOM 1396 N N . LEU A 1 166 ? -23.887 1.955 46.328 1.00 89.81 166 LEU A N 1
ATOM 1397 C CA . LEU A 1 166 ? -23.078 1.839 47.543 1.00 89.81 166 LEU A CA 1
ATOM 1398 C C . LEU A 1 166 ? -21.623 1.437 47.273 1.00 89.81 166 LEU A C 1
ATOM 1400 O O . LEU A 1 166 ? -20.729 1.969 47.924 1.00 89.81 166 LEU A O 1
ATOM 1404 N N . LYS A 1 167 ? -21.358 0.547 46.305 1.00 89.50 167 LYS A N 1
ATOM 1405 C CA . LYS A 1 167 ? -19.982 0.219 45.892 1.00 89.50 167 LYS A CA 1
ATOM 1406 C C . LYS A 1 167 ? -19.297 1.441 45.287 1.00 89.50 167 LYS A C 1
ATOM 1408 O O . LYS A 1 167 ? -18.151 1.712 45.633 1.00 89.50 167 LYS A O 1
ATOM 1413 N N . ILE A 1 168 ? -20.006 2.198 44.445 1.00 90.12 168 ILE A N 1
ATOM 1414 C CA . ILE A 1 168 ? -19.505 3.461 43.881 1.00 90.12 168 ILE A CA 1
ATOM 1415 C C . ILE A 1 168 ? -19.221 4.459 45.005 1.00 90.12 168 ILE A C 1
ATOM 1417 O O . ILE A 1 168 ? -18.125 5.007 45.071 1.00 90.12 168 ILE A O 1
ATOM 1421 N N . LEU A 1 169 ? -20.176 4.661 45.918 1.00 93.56 169 LEU A N 1
ATOM 1422 C CA . LEU A 1 169 ? -20.039 5.588 47.039 1.00 93.56 169 LEU A CA 1
ATOM 1423 C C . LEU A 1 169 ? -18.850 5.222 47.934 1.00 93.56 169 LEU A C 1
ATOM 1425 O O . LEU A 1 169 ? -18.036 6.086 48.246 1.00 93.56 169 LEU A O 1
ATOM 1429 N N . HIS A 1 170 ? -18.709 3.947 48.299 1.00 93.94 170 HIS A N 1
ATOM 1430 C CA . HIS A 1 170 ? -17.576 3.467 49.085 1.00 93.94 170 HIS A CA 1
ATOM 1431 C C . HIS A 1 170 ? -16.249 3.720 48.364 1.00 93.94 170 HIS A C 1
ATOM 1433 O O . HIS A 1 170 ? -15.299 4.193 48.983 1.00 93.94 170 HIS A O 1
ATOM 1439 N N . HIS A 1 171 ? -16.177 3.451 47.056 1.00 91.75 171 HIS A N 1
ATOM 1440 C CA . HIS A 1 171 ? -14.966 3.706 46.278 1.00 91.75 171 HIS A CA 1
ATOM 1441 C C . HIS A 1 171 ? -14.640 5.200 46.218 1.00 91.75 171 HIS A C 1
ATOM 1443 O O . HIS A 1 171 ? -13.497 5.575 46.443 1.00 91.75 171 HIS A O 1
ATOM 1449 N N . LEU A 1 172 ? -15.634 6.063 45.992 1.00 93.88 172 LEU A N 1
ATOM 1450 C CA . LEU A 1 172 ? -15.448 7.515 45.981 1.00 93.88 172 LEU A CA 1
ATOM 1451 C C . LEU A 1 172 ? -14.983 8.044 47.342 1.00 93.88 172 LEU A C 1
ATOM 1453 O O . LEU A 1 172 ? -14.065 8.857 47.389 1.00 93.88 172 LEU A O 1
ATOM 1457 N N . ILE A 1 173 ? -15.570 7.567 48.444 1.00 93.31 173 ILE A N 1
ATOM 1458 C CA . ILE A 1 173 ? -15.162 7.947 49.804 1.00 93.31 173 ILE A CA 1
ATOM 1459 C C . ILE A 1 173 ? -13.747 7.448 50.093 1.00 93.31 173 ILE A C 1
ATOM 1461 O O . ILE A 1 173 ? -12.912 8.226 50.542 1.00 93.31 173 ILE A O 1
ATOM 1465 N N . SER A 1 174 ? -13.456 6.179 49.799 1.00 93.19 174 SER A N 1
ATOM 1466 C CA . SER A 1 174 ? -12.134 5.587 50.012 1.00 93.19 174 SER A CA 1
ATOM 1467 C C . SER A 1 174 ? -11.060 6.322 49.212 1.00 93.19 174 SER A C 1
ATOM 1469 O O . SER A 1 174 ? -10.021 6.676 49.763 1.00 93.19 174 SER A O 1
ATOM 1471 N N . ASN A 1 175 ? -11.330 6.642 47.945 1.00 91.00 175 ASN A N 1
ATOM 1472 C CA . ASN A 1 175 ? -10.387 7.376 47.110 1.00 91.00 175 ASN A CA 1
ATOM 1473 C C . ASN A 1 175 ? -10.214 8.819 47.602 1.00 91.00 175 ASN A C 1
ATOM 1475 O O . ASN A 1 175 ? -9.094 9.318 47.667 1.00 91.00 175 ASN A O 1
ATOM 1479 N N . ARG A 1 176 ? -11.302 9.478 48.024 1.00 89.94 176 ARG A N 1
ATOM 1480 C CA . ARG A 1 176 ? -11.249 10.835 48.582 1.00 89.94 176 ARG A CA 1
ATOM 1481 C C . ARG A 1 176 ? -10.479 10.886 49.903 1.00 89.94 176 ARG A C 1
ATOM 1483 O O . ARG A 1 176 ? -9.709 11.819 50.097 1.00 89.94 176 ARG A O 1
ATOM 1490 N N . LEU A 1 177 ? -10.632 9.885 50.769 1.00 85.94 177 LEU A N 1
ATOM 1491 C CA . LEU A 1 177 ? -9.853 9.750 52.002 1.00 85.94 177 LEU A CA 1
ATOM 1492 C C . LEU A 1 177 ? -8.386 9.428 51.716 1.00 85.94 177 LEU A C 1
ATOM 1494 O O . LEU A 1 177 ? -7.517 10.016 52.343 1.00 85.94 177 LEU A O 1
ATOM 1498 N N . ASN A 1 178 ? -8.092 8.561 50.746 1.00 87.25 178 ASN A N 1
ATOM 1499 C CA . ASN A 1 178 ? -6.712 8.273 50.352 1.00 87.25 178 ASN A CA 1
ATOM 1500 C C . ASN A 1 178 ? -6.008 9.511 49.786 1.00 87.25 178 ASN A C 1
ATOM 1502 O O . ASN A 1 178 ? -4.854 9.753 50.122 1.00 87.25 178 ASN A O 1
ATOM 1506 N N . ILE A 1 179 ? -6.691 10.314 48.965 1.00 85.31 179 ILE A N 1
ATOM 1507 C CA . ILE A 1 179 ? -6.156 11.594 48.477 1.00 85.31 179 ILE A CA 1
ATOM 1508 C C . ILE A 1 179 ? -5.937 12.552 49.652 1.00 85.31 179 ILE A C 1
ATOM 1510 O O . ILE A 1 179 ? -4.861 13.130 49.770 1.00 85.31 179 ILE A O 1
ATOM 1514 N N . PHE A 1 180 ? -6.921 12.665 50.549 1.00 81.69 180 PHE A N 1
ATOM 1515 C CA . PHE A 1 180 ? -6.835 13.522 51.731 1.00 81.69 180 PHE A CA 1
ATOM 1516 C C . PHE A 1 180 ? -5.679 13.132 52.664 1.00 81.69 180 PHE A C 1
ATOM 1518 O O . PHE A 1 180 ? -4.978 14.003 53.160 1.00 81.69 180 PHE A O 1
ATOM 1525 N N . LEU A 1 181 ? -5.453 11.833 52.877 1.00 79.62 181 LEU A N 1
ATOM 1526 C CA . LEU A 1 181 ? -4.399 11.316 53.752 1.00 79.62 181 LEU A CA 1
ATOM 1527 C C . LEU A 1 181 ? -3.003 11.373 53.124 1.00 79.62 181 LEU A C 1
ATOM 1529 O O . LEU A 1 181 ? -2.013 11.417 53.846 1.00 79.62 181 LEU A O 1
ATOM 1533 N N . LYS A 1 182 ? -2.906 11.344 51.791 1.00 83.75 182 LYS A N 1
ATOM 1534 C CA . LYS A 1 182 ? -1.619 11.379 51.087 1.00 83.75 182 LYS A CA 1
ATOM 1535 C C . LYS A 1 182 ? -1.053 12.795 50.969 1.00 83.75 182 LYS A C 1
ATOM 1537 O O . LYS A 1 182 ? 0.152 12.947 50.779 1.00 83.75 182 LYS A O 1
ATOM 1542 N N . ASP A 1 183 ? -1.900 13.815 51.092 1.00 83.38 183 ASP A N 1
ATOM 1543 C CA . ASP A 1 183 ? -1.502 15.215 50.990 1.00 83.38 183 ASP A CA 1
ATOM 1544 C C . ASP A 1 183 ? -1.351 15.869 52.376 1.00 83.38 183 ASP A C 1
ATOM 1546 O O . ASP A 1 183 ? -2.267 16.488 52.925 1.00 83.38 183 ASP A O 1
ATOM 1550 N N . ASN A 1 184 ? -0.155 15.727 52.956 1.00 75.88 184 ASN A N 1
ATOM 1551 C CA . ASN A 1 184 ? 0.169 16.230 54.296 1.00 75.88 184 ASN A CA 1
ATOM 1552 C C . ASN A 1 184 ? -0.035 17.751 54.450 1.00 75.88 184 ASN A C 1
ATOM 1554 O O . ASN A 1 184 ? -0.322 18.207 55.557 1.00 75.88 184 ASN A O 1
ATOM 1558 N N . GLN A 1 185 ? 0.089 18.533 53.368 1.00 80.19 185 GLN A N 1
ATOM 1559 C CA . GLN A 1 185 ? -0.132 19.988 53.395 1.00 80.19 185 GLN A CA 1
ATOM 1560 C C . GLN A 1 185 ? -1.617 20.340 53.548 1.00 80.19 185 GLN A C 1
ATOM 1562 O O . GLN A 1 185 ? -1.976 21.322 54.200 1.00 80.19 185 GLN A O 1
ATOM 1567 N N . TYR A 1 186 ? -2.503 19.523 52.976 1.00 78.50 186 TYR A N 1
ATOM 1568 C CA . TYR A 1 186 ? -3.942 19.713 53.120 1.00 78.50 186 TYR A CA 1
ATOM 1569 C C . TYR A 1 186 ? -4.411 19.399 54.540 1.00 78.50 186 TYR A C 1
ATOM 1571 O O . TYR A 1 186 ? -5.205 20.152 55.102 1.00 78.50 186 TYR A O 1
ATOM 1579 N N . ILE A 1 187 ? -3.886 18.336 55.155 1.00 76.75 187 ILE A N 1
ATOM 1580 C CA . ILE A 1 187 ? -4.214 17.963 56.540 1.00 76.75 187 ILE A CA 1
ATOM 1581 C C . ILE A 1 187 ? -3.770 19.060 57.516 1.00 76.75 187 ILE A C 1
ATOM 1583 O O . ILE A 1 187 ? -4.535 19.438 58.410 1.00 76.75 187 ILE A O 1
ATOM 1587 N N . SER A 1 188 ? -2.560 19.604 57.334 1.00 76.62 188 SER A N 1
ATOM 1588 C CA . SER A 1 188 ? -2.043 20.660 58.209 1.00 76.62 188 SER A CA 1
ATOM 1589 C C . SER A 1 188 ? -2.902 21.925 58.157 1.00 76.62 188 SER A C 1
ATOM 1591 O O . SER A 1 188 ? -3.203 22.514 59.196 1.00 76.62 188 SER A O 1
ATOM 1593 N N . ASN A 1 189 ? -3.344 22.315 56.961 1.00 79.75 189 ASN A N 1
ATOM 1594 C CA . ASN A 1 189 ? -4.081 23.562 56.763 1.00 79.75 189 ASN A CA 1
ATOM 1595 C C . ASN A 1 189 ? -5.577 23.419 57.081 1.00 79.75 189 ASN A C 1
ATOM 1597 O O . ASN A 1 189 ? -6.184 24.342 57.614 1.00 79.75 189 ASN A O 1
ATOM 1601 N N . ALA A 1 190 ? -6.185 22.267 56.782 1.00 81.31 190 ALA A N 1
ATOM 1602 C CA . ALA A 1 190 ? -7.626 22.073 56.942 1.00 81.31 190 ALA A CA 1
ATOM 1603 C C . ALA A 1 190 ? -8.045 21.639 58.355 1.00 81.31 190 ALA A C 1
ATOM 1605 O O . ALA A 1 190 ? -9.163 21.940 58.765 1.00 81.31 190 ALA A O 1
ATOM 1606 N N . ILE A 1 191 ? -7.188 20.921 59.093 1.00 81.62 191 ILE A N 1
ATOM 1607 C CA . ILE A 1 191 ? -7.533 20.369 60.418 1.00 81.62 191 ILE A CA 1
ATOM 1608 C C . ILE A 1 191 ? -6.708 21.028 61.525 1.00 81.62 191 ILE A C 1
ATOM 1610 O O . ILE A 1 191 ? -7.260 21.472 62.529 1.00 81.62 191 ILE A O 1
ATOM 1614 N N . LEU A 1 192 ? -5.388 21.106 61.352 1.00 80.88 192 LEU A N 1
ATOM 1615 C CA . LEU A 1 192 ? -4.465 21.529 62.410 1.00 80.88 192 LEU A CA 1
ATOM 1616 C C . LEU A 1 192 ? -4.535 23.039 62.680 1.00 80.88 192 LEU A C 1
ATOM 1618 O O . LEU A 1 192 ? -4.663 23.441 63.833 1.00 80.88 192 LEU A O 1
ATOM 1622 N N . GLN A 1 193 ? -4.515 23.878 61.639 1.00 81.88 193 GLN A N 1
ATOM 1623 C CA . GLN A 1 193 ? -4.605 25.338 61.794 1.00 81.88 193 GLN A CA 1
ATOM 1624 C C . GLN A 1 193 ? -5.892 25.809 62.507 1.00 81.88 193 GLN A C 1
ATOM 1626 O O . GLN A 1 193 ? -5.775 26.550 63.485 1.00 81.88 193 GLN A O 1
ATOM 1631 N N . PRO A 1 194 ? -7.106 25.379 62.105 1.00 84.62 194 PRO A N 1
ATOM 1632 C CA . PRO A 1 194 ? -8.339 25.779 62.786 1.00 84.62 194 PRO A CA 1
ATOM 1633 C C . PRO A 1 194 ? -8.422 25.268 64.228 1.00 84.62 194 PRO A C 1
ATOM 1635 O O . PRO A 1 194 ? -8.894 25.990 65.104 1.00 84.62 194 PRO A O 1
ATOM 1638 N N . ALA A 1 195 ? -7.939 24.047 64.490 1.00 86.19 195 ALA A N 1
ATOM 1639 C CA . ALA A 1 195 ? -7.925 23.475 65.834 1.00 86.19 195 ALA A CA 1
ATOM 1640 C C . ALA A 1 195 ? -7.017 24.273 66.779 1.00 86.19 195 ALA A C 1
ATOM 1642 O O . ALA A 1 195 ? -7.434 24.607 67.883 1.00 86.19 195 ALA A O 1
ATOM 1643 N N . VAL A 1 196 ? -5.814 24.648 66.327 1.00 85.94 196 VAL A N 1
ATOM 1644 C CA . VAL A 1 196 ? -4.887 25.473 67.118 1.00 85.94 196 VAL A CA 1
ATOM 1645 C C . VAL A 1 196 ? -5.500 26.839 67.423 1.00 85.94 196 VAL A C 1
ATOM 1647 O O . VAL A 1 196 ? -5.481 27.261 68.577 1.00 85.94 196 VAL A O 1
ATOM 1650 N N . ILE A 1 197 ? -6.101 27.499 66.426 1.00 88.69 197 ILE A N 1
ATOM 1651 C CA . ILE A 1 197 ? -6.763 28.801 66.606 1.00 88.69 197 ILE A CA 1
ATOM 1652 C C . ILE A 1 197 ? -7.920 28.694 67.609 1.00 88.69 197 ILE A C 1
ATOM 1654 O O . ILE A 1 197 ? -8.035 29.542 68.484 1.00 88.69 197 ILE A O 1
ATOM 1658 N N . SER A 1 198 ? -8.732 27.636 67.530 1.00 87.12 198 SER A N 1
ATOM 1659 C CA . SER A 1 198 ? -9.837 27.385 68.465 1.00 87.12 198 SER A CA 1
ATOM 1660 C C . SER A 1 198 ? -9.385 27.128 69.903 1.00 87.12 198 SER A C 1
ATOM 1662 O O . SER A 1 198 ? -10.180 27.332 70.811 1.00 87.12 198 SER A O 1
ATOM 1664 N N . THR A 1 199 ? -8.175 26.611 70.117 1.00 86.62 199 THR A N 1
ATOM 1665 C CA . THR A 1 199 ? -7.645 26.341 71.466 1.00 86.62 199 THR A CA 1
ATOM 1666 C C . THR A 1 199 ? -6.877 27.515 72.069 1.00 86.62 199 THR A C 1
ATOM 1668 O O . THR A 1 199 ? -6.628 27.525 73.270 1.00 86.62 199 THR A O 1
ATOM 1671 N N . LEU A 1 200 ? -6.457 28.471 71.234 1.00 79.81 200 LEU A N 1
ATOM 1672 C CA . LEU A 1 200 ? -5.726 29.679 71.635 1.00 79.81 200 LEU A CA 1
ATOM 1673 C C . LEU A 1 200 ? -6.643 30.888 71.885 1.00 79.81 200 LEU A C 1
ATOM 1675 O O . LEU A 1 200 ? -6.173 31.884 72.434 1.00 79.81 200 LEU A O 1
ATOM 1679 N N . LEU A 1 201 ? -7.909 30.799 71.468 1.00 63.44 201 LEU A N 1
ATOM 1680 C CA . LEU A 1 201 ? -8.997 31.746 71.742 1.00 63.44 201 LEU A CA 1
ATOM 1681 C C . LEU A 1 201 ? -9.779 31.313 72.986 1.00 63.44 201 LEU A C 1
ATOM 1683 O O . LEU A 1 201 ? -10.140 32.215 73.772 1.00 63.44 201 LEU A O 1
#